Protein AF-0000000081272028 (afdb_homodimer)

Radius of gyration: 20.69 Å; Cα contacts (8 Å, |Δi|>4): 332; chains: 2; bounding box: 41×66×41 Å

Sequence (294 aa):
MTRTKAFVDDYLPALLGRAWHLVSTQFHAVVEQHGLSVLEWRVLSTLASNGPMSISVLAEKAVSKQPTVTRLLLRLEAQGHVERSTSRDDRRYTLVRVTRNGRRLVSGLIALAEEHERAILEPMSQQKIDTLKDILHELISRHAPQDMTRTKAFVDDYLPALLGRAWHLVSTQFHAVVEQHGLSVLEWRVLSTLASNGPMSISVLAEKAVSKQPTVTRLLLRLEAQGHVERSTSRDDRRYTLVRVTRNGRRLVSGLIALAEEHERAILEPMSQQKIDTLKDILHELISRHAPQD

Nearest PDB structures (foldseek):
  7kfq-assembly1_A  TM=9.779E-01  e=1.529E-15  Variovorax paradoxus
  7krh-assembly1_A-2  TM=9.773E-01  e=5.567E-15  Variovorax paradoxus
  7kua-assembly1_A-2  TM=8.521E-01  e=1.701E-09  Pseudomonas putida
  7el3-assembly1_B  TM=8.525E-01  e=9.234E-08  Acinetobacter baumannii
  4zzl-assembly1_B  TM=7.642E-01  e=8.607E-07  Pseudomonas aeruginosa

Secondary structure (DSSP, 8-state):
------HHHH-HHHHHHHHHHHHHHHHHHHHHHTT--HHHHHHHHHHHHH-SEEHHHHHHHTTS-HHHHHHHHHHHHHTTSEEEEE-SS-TT-EEEEE-HHHHHHHHHHHHHHHHHHHHHHTTS-HHHHHHHHHHHHHHHHHHS---/------HHHH-HHHHHHHHHHHHHHHHHHHHHHTT--HHHHHHHHHHHHH--EEHHHHHHHTTS-HHHHHHHHHHHHHTTSEEEEE-SS-TT-EEEEE-HHHHHHHHHHHHHHHHHHHHHHTTS-HHHHHHHHHHHHHHHHHHS---

Organism: Ralstonia solanacearum (NCBI:txid305)

Foldseek 3Di:
DPPPPDCLNVPVVNVVVVVCCVLCVVLQVVCVVLPDHLLLQQQLVCQLVPPKDFLVVSCVSSVHDSVVSVVVLVVCVVVVQKDWDQDPVHSPTIIMHGDPVNNVSCVVSVVVVVVSVCVVCVVDDPVVVVVVVVVVVVVCVVPPDDD/DPPPPDCLRVPVVNVVVVVCCVLCVVLQVVCVVLPDHLLLQQQLVCQLVPNKDFLVVSCVSSVHDSVVSVVVVVVCVVVVQKDWDQDPVHSPTIIMHGDPVNNVSCVVSVVVVVVSVCVVCVVDDPVVVVVVVVVVVVVCVVPPDDD

pLDDT: mean 91.53, std 12.13, range [29.28, 98.44]

InterPro domains:
  IPR000835 MarR-type HTH domain [PF01047] (36-92)
  IPR000835 MarR-type HTH domain [PR00598] (70-85)
  IPR000835 MarR-type HTH domain [PR00598] (89-105)
  IPR000835 MarR-type HTH domain [PR00598] (119-139)
  IPR000835 MarR-type HTH domain [PS50995] (9-141)
  IPR000835 MarR-type HTH domain [SM00347] (29-129)
  IPR023187 Transcriptional regulator MarR-type, conserved site [PS01117] (68-102)
  IPR036388 Winged helix-like DNA-binding domain superfamily [G3DSA:1.10.10.10] (1-144)
  IPR036390 Winged helix DNA-binding domain superfamily [SSF46785] (9-142)
  IPR039422 Transcription regulators MarR/SlyA-like [PTHR33164] (20-139)

Structure (mmCIF, N/CA/C/O backbone):
data_AF-0000000081272028-model_v1
#
loop_
_entity.id
_entity.type
_entity.pdbx_description
1 polymer 'MarR family transcriptional regulator'
#
loop_
_atom_site.group_PDB
_atom_site.id
_atom_site.type_symbol
_atom_site.label_atom_id
_atom_site.label_alt_id
_atom_site.label_comp_id
_atom_site.label_asym_id
_atom_site.label_entity_id
_atom_site.label_seq_id
_atom_site.pdbx_PDB_ins_code
_atom_site.Cartn_x
_atom_site.Cartn_y
_atom_site.Cartn_z
_atom_site.occupancy
_atom_site.B_iso_or_equiv
_atom_site.auth_seq_id
_atom_site.auth_comp_id
_atom_site.auth_asym_id
_atom_site.auth_atom_id
_atom_site.pdbx_PDB_model_num
ATOM 1 N N . MET A 1 1 ? 12.781 -28.594 7.25 1 29.28 1 MET A N 1
ATOM 2 C CA . MET A 1 1 ? 12.75 -28.297 5.82 1 29.28 1 MET A CA 1
ATOM 3 C C . MET A 1 1 ? 12.367 -26.844 5.566 1 29.28 1 MET A C 1
ATOM 5 O O . MET A 1 1 ? 11.258 -26.422 5.879 1 29.28 1 MET A O 1
ATOM 9 N N . THR A 1 2 ? 13.211 -25.828 5.734 1 38.47 2 THR A N 1
ATOM 10 C CA . THR A 1 2 ? 13.141 -24.375 5.727 1 38.47 2 THR A CA 1
ATOM 11 C C . THR A 1 2 ? 12.297 -23.875 4.551 1 38.47 2 THR A C 1
ATOM 13 O O . THR A 1 2 ? 12.641 -24.125 3.393 1 38.47 2 THR A O 1
ATOM 16 N N . ARG A 1 3 ? 11.039 -24.188 4.551 1 44.5 3 ARG A N 1
ATOM 17 C CA . ARG A 1 3 ? 10.109 -24.109 3.426 1 44.5 3 ARG A CA 1
ATOM 18 C C . ARG A 1 3 ? 10.391 -22.891 2.557 1 44.5 3 ARG A C 1
ATOM 20 O O . ARG A 1 3 ? 10.484 -21.781 3.061 1 44.5 3 ARG A O 1
ATOM 27 N N . THR A 1 4 ? 11.195 -23.047 1.452 1 54.22 4 THR A N 1
ATOM 28 C CA . THR A 1 4 ? 11.477 -22.047 0.423 1 54.22 4 THR A CA 1
ATOM 29 C C . THR A 1 4 ? 10.258 -21.156 0.181 1 54.22 4 THR A C 1
ATOM 31 O O . THR A 1 4 ? 9.156 -21.656 -0.067 1 54.22 4 THR A O 1
ATOM 34 N N . LYS A 1 5 ? 10.336 -20.047 0.783 1 66.44 5 LYS A N 1
ATOM 35 C CA . LYS A 1 5 ? 9.227 -19.109 0.636 1 66.44 5 LYS A CA 1
ATOM 36 C C . LYS A 1 5 ? 8.766 -19.016 -0.816 1 66.44 5 LYS A C 1
ATOM 38 O O . LYS A 1 5 ? 9.586 -18.984 -1.733 1 66.44 5 LYS A O 1
ATOM 43 N N . ALA A 1 6 ? 7.535 -19.344 -0.938 1 84.19 6 ALA A N 1
ATOM 44 C CA . ALA A 1 6 ? 6.988 -19.109 -2.27 1 84.19 6 ALA A CA 1
ATOM 45 C C . ALA A 1 6 ? 7.355 -17.703 -2.766 1 84.19 6 ALA A C 1
ATOM 47 O O . ALA A 1 6 ? 7.5 -16.781 -1.971 1 84.19 6 ALA A O 1
ATOM 48 N N . PHE A 1 7 ? 7.734 -17.594 -3.973 1 84.44 7 PHE A N 1
ATOM 49 C CA . PHE A 1 7 ? 8.219 -16.344 -4.523 1 84.44 7 PHE A CA 1
ATOM 50 C C . PHE A 1 7 ? 7.32 -15.18 -4.105 1 84.44 7 PHE A C 1
ATOM 52 O O . PHE A 1 7 ? 7.801 -14.172 -3.576 1 84.44 7 PHE A O 1
ATOM 59 N N . VAL A 1 8 ? 6.02 -15.422 -4.223 1 89.5 8 VAL A N 1
ATOM 60 C CA . VAL A 1 8 ? 5.078 -14.32 -4.027 1 89.5 8 VAL A CA 1
ATOM 61 C C . VAL A 1 8 ? 5.098 -13.875 -2.564 1 89.5 8 VAL A C 1
ATOM 63 O O . VAL A 1 8 ? 4.914 -12.695 -2.266 1 89.5 8 VAL A O 1
ATOM 66 N N . ASP A 1 9 ? 5.484 -14.781 -1.691 1 89.31 9 ASP A N 1
ATOM 67 C CA . ASP A 1 9 ? 5.496 -14.461 -0.267 1 89.31 9 ASP A CA 1
ATOM 68 C C . ASP A 1 9 ? 6.727 -13.633 0.099 1 89.31 9 ASP A C 1
ATOM 70 O O . ASP A 1 9 ? 6.781 -13.039 1.175 1 89.31 9 ASP A O 1
ATOM 74 N N . ASP A 1 10 ? 7.668 -13.688 -0.819 1 93.25 10 ASP A N 1
ATOM 75 C CA . ASP A 1 10 ? 8.898 -12.961 -0.541 1 93.25 10 ASP A CA 1
ATOM 76 C C . ASP A 1 10 ? 9.125 -11.844 -1.558 1 93.25 10 ASP A C 1
ATOM 78 O O . ASP A 1 10 ? 10.18 -11.211 -1.577 1 93.25 10 ASP A O 1
ATOM 82 N N . TYR A 1 11 ? 8.18 -11.641 -2.436 1 95.38 11 TYR A N 1
ATOM 83 C CA . TYR A 1 11 ? 8.18 -10.562 -3.414 1 95.38 11 TYR A CA 1
ATOM 84 C C . TYR A 1 11 ? 7.984 -9.211 -2.734 1 95.38 11 TYR A C 1
ATOM 86 O O . TYR A 1 11 ? 6.977 -8.992 -2.057 1 95.38 11 TYR A O 1
ATOM 94 N N . LEU A 1 12 ? 8.961 -8.281 -2.91 1 96.31 12 LEU A N 1
ATOM 95 C CA . LEU A 1 12 ? 9.016 -7.07 -2.102 1 96.31 12 LEU A CA 1
ATOM 96 C C . LEU A 1 12 ? 7.73 -6.262 -2.254 1 96.31 12 LEU A C 1
ATOM 98 O O . LEU A 1 12 ? 7.129 -5.852 -1.26 1 96.31 12 LEU A O 1
ATOM 102 N N . PRO A 1 13 ? 7.227 -6.059 -3.447 1 96.56 13 PRO A N 1
ATOM 103 C CA . PRO A 1 13 ? 5.977 -5.305 -3.566 1 96.56 13 PRO A CA 1
ATOM 104 C C . PRO A 1 13 ? 4.812 -5.977 -2.838 1 96.56 13 PRO A C 1
ATOM 106 O O . PRO A 1 13 ? 3.973 -5.289 -2.248 1 96.56 13 PRO A O 1
ATOM 109 N N . ALA A 1 14 ? 4.754 -7.285 -2.828 1 96.25 14 ALA A N 1
ATOM 110 C CA . ALA A 1 14 ? 3.723 -8.008 -2.088 1 96.25 14 ALA A CA 1
ATOM 111 C C . ALA A 1 14 ? 3.879 -7.797 -0.584 1 96.25 14 ALA A C 1
ATOM 113 O O . ALA A 1 14 ? 2.893 -7.578 0.124 1 96.25 14 ALA A O 1
ATOM 114 N N . LEU A 1 15 ? 5.102 -7.875 -0.091 1 96.94 15 LEU A N 1
ATOM 115 C CA . LEU A 1 15 ? 5.387 -7.672 1.325 1 96.94 15 LEU A CA 1
ATOM 116 C C . LEU A 1 15 ? 5.016 -6.258 1.758 1 96.94 15 LEU A C 1
ATOM 118 O O . LEU A 1 15 ? 4.387 -6.066 2.801 1 96.94 15 LEU A O 1
ATOM 122 N N . LEU A 1 16 ? 5.41 -5.285 0.926 1 97.44 16 LEU A N 1
ATOM 123 C CA . LEU A 1 16 ? 5.094 -3.893 1.216 1 97.44 16 LEU A CA 1
ATOM 124 C C . LEU A 1 16 ? 3.584 -3.674 1.248 1 97.44 16 LEU A C 1
ATOM 126 O O . LEU A 1 16 ? 3.064 -3.041 2.17 1 97.44 16 LEU A O 1
ATOM 130 N N . GLY A 1 17 ? 2.92 -4.188 0.261 1 96.44 17 GLY A N 1
ATOM 131 C CA . GLY A 1 17 ? 1.474 -4.043 0.19 1 96.44 17 GLY A CA 1
ATOM 132 C C . GLY A 1 17 ? 0.754 -4.656 1.378 1 96.44 17 GLY A C 1
ATOM 133 O O . GLY A 1 17 ? -0.153 -4.043 1.943 1 96.44 17 GLY A O 1
ATOM 134 N N . ARG A 1 18 ? 1.108 -5.84 1.726 1 95.81 18 ARG A N 1
ATOM 135 C CA . ARG A 1 18 ? 0.485 -6.535 2.848 1 95.81 18 ARG A CA 1
ATOM 136 C C . ARG A 1 18 ? 0.759 -5.812 4.16 1 95.81 18 ARG A C 1
ATOM 138 O O . ARG A 1 18 ? -0.151 -5.613 4.969 1 95.81 18 ARG A O 1
ATOM 145 N N . ALA A 1 19 ? 2.023 -5.422 4.379 1 96.81 19 ALA A N 1
ATOM 146 C CA . ALA A 1 19 ? 2.373 -4.695 5.594 1 96.81 19 ALA A CA 1
ATOM 147 C C . ALA A 1 19 ? 1.586 -3.393 5.703 1 96.81 19 ALA A C 1
ATOM 149 O O . ALA A 1 19 ? 1.025 -3.084 6.758 1 96.81 19 ALA A O 1
ATOM 150 N N . TRP A 1 20 ? 1.578 -2.689 4.621 1 96.81 20 TRP A N 1
ATOM 151 C CA . TRP A 1 20 ? 0.849 -1.427 4.59 1 96.81 20 TRP A CA 1
ATOM 152 C C . TRP A 1 20 ? -0.624 -1.639 4.922 1 96.81 20 TRP A C 1
ATOM 154 O O . TRP A 1 20 ? -1.181 -0.94 5.773 1 96.81 20 TRP A O 1
ATOM 164 N N . HIS A 1 21 ? -1.216 -2.611 4.27 1 95.25 21 HIS A N 1
ATOM 165 C CA . HIS A 1 21 ? -2.633 -2.887 4.477 1 95.25 21 HIS A CA 1
ATOM 166 C C . HIS A 1 21 ? -2.922 -3.232 5.934 1 95.25 21 HIS A C 1
ATOM 168 O O . HIS A 1 21 ? -3.834 -2.666 6.539 1 95.25 21 HIS A O 1
ATOM 174 N N . LEU A 1 22 ? -2.168 -4.07 6.512 1 94.5 22 LEU A N 1
ATOM 175 C CA . LEU A 1 22 ? -2.398 -4.57 7.863 1 94.5 22 LEU A CA 1
ATOM 176 C C . LEU A 1 22 ? -2.232 -3.455 8.891 1 94.5 22 LEU A C 1
ATOM 178 O O . LEU A 1 22 ? -3.021 -3.352 9.836 1 94.5 22 LEU A O 1
ATOM 182 N N . VAL A 1 23 ? -1.292 -2.553 8.648 1 94.56 23 VAL A N 1
ATOM 183 C CA . VAL A 1 23 ? -1.032 -1.557 9.68 1 94.56 23 VAL A CA 1
ATOM 184 C C . VAL A 1 23 ? -1.905 -0.326 9.445 1 94.56 23 VAL A C 1
ATOM 186 O O . VAL A 1 23 ? -2.117 0.476 10.359 1 94.56 23 VAL A O 1
ATOM 189 N N . SER A 1 24 ? -2.404 -0.117 8.234 1 95.31 24 SER A N 1
ATOM 190 C CA . SER A 1 24 ? -3.105 1.12 7.906 1 95.31 24 SER A CA 1
ATOM 191 C C . SER A 1 24 ? -4.613 0.962 8.07 1 95.31 24 SER A C 1
ATOM 193 O O . SER A 1 24 ? -5.32 1.937 8.336 1 95.31 24 SER A O 1
ATOM 195 N N . THR A 1 25 ? -5.16 -0.227 7.914 1 91 25 THR A N 1
ATOM 196 C CA . THR A 1 25 ? -6.594 -0.472 7.836 1 91 25 THR A CA 1
ATOM 197 C C . THR A 1 25 ? -7.293 -0.005 9.109 1 91 25 THR A C 1
ATOM 199 O O . THR A 1 25 ? -8.328 0.656 9.047 1 91 25 THR A O 1
ATOM 202 N N . GLN A 1 26 ? -6.711 -0.358 10.242 1 85.44 26 GLN A N 1
ATOM 203 C CA . GLN A 1 26 ? -7.344 0.045 11.5 1 85.44 26 GLN A CA 1
ATOM 204 C C . GLN A 1 26 ? -7.41 1.565 11.617 1 85.44 26 GLN A C 1
ATOM 206 O O . GLN A 1 26 ? -8.414 2.115 12.078 1 85.44 26 GLN A O 1
ATOM 211 N N . PHE A 1 27 ? -6.336 2.193 11.203 1 95.62 27 PHE A N 1
ATOM 212 C CA . PHE A 1 27 ? -6.34 3.646 11.328 1 95.62 27 PHE A CA 1
ATOM 213 C C . PHE A 1 27 ? -7.297 4.273 10.32 1 95.62 27 PHE A C 1
ATOM 215 O O . PHE A 1 27 ? -7.914 5.305 10.602 1 95.62 27 PHE A O 1
ATOM 222 N N . HIS A 1 28 ? -7.426 3.686 9.164 1 96.5 28 HIS A N 1
ATOM 223 C CA . HIS A 1 28 ? -8.383 4.172 8.172 1 96.5 28 HIS A CA 1
ATOM 224 C C . HIS A 1 28 ? -9.797 4.172 8.727 1 96.5 28 HIS A C 1
ATOM 226 O O . HIS A 1 28 ? -10.578 5.09 8.461 1 96.5 28 HIS A O 1
ATOM 232 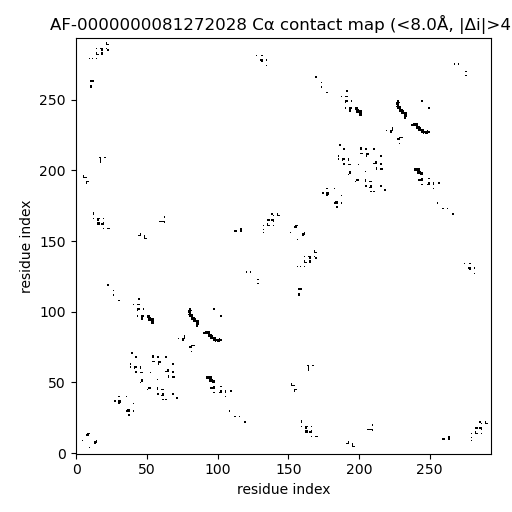N N . ALA A 1 29 ? -10.078 3.184 9.523 1 94.81 29 ALA A N 1
ATOM 233 C CA . ALA A 1 29 ? -11.383 3.139 10.172 1 94.81 29 ALA A CA 1
ATOM 234 C C . ALA A 1 29 ? -11.57 4.316 11.125 1 94.81 29 ALA A C 1
ATOM 236 O O . ALA A 1 29 ? -12.656 4.895 11.203 1 94.81 29 ALA A O 1
ATOM 237 N N . VAL A 1 30 ? -10.555 4.707 11.82 1 96.38 30 VAL A N 1
ATOM 238 C CA . VAL A 1 30 ? -10.57 5.852 12.727 1 96.38 30 VAL A CA 1
ATOM 239 C C . VAL A 1 30 ? -10.797 7.137 11.93 1 96.38 30 VAL A C 1
ATOM 241 O O . VAL A 1 30 ? -11.602 7.984 12.328 1 96.38 30 VAL A O 1
ATOM 244 N N . VAL A 1 31 ? -10.164 7.273 10.789 1 97.62 31 VAL A N 1
ATOM 245 C CA . VAL A 1 31 ? -10.289 8.43 9.914 1 97.62 31 VAL A CA 1
ATOM 246 C C . VAL A 1 31 ? -11.734 8.586 9.453 1 97.62 31 VAL A C 1
ATOM 248 O O . VAL A 1 31 ? -12.312 9.664 9.562 1 97.62 31 VAL A O 1
ATOM 251 N N . GLU A 1 32 ? -12.289 7.465 9.07 1 97.12 32 GLU A N 1
ATOM 252 C CA . GLU A 1 32 ? -13.656 7.469 8.57 1 97.12 32 GLU A CA 1
ATOM 253 C C . GLU A 1 32 ? -14.648 7.785 9.688 1 97.12 32 GLU A C 1
ATOM 255 O O . GLU A 1 32 ? -15.648 8.477 9.461 1 97.12 32 GLU A O 1
ATOM 260 N N . GLN A 1 33 ? -14.359 7.359 10.844 1 96.06 33 GLN A N 1
ATOM 261 C CA . GLN A 1 33 ? -15.203 7.645 12 1 96.06 33 GLN A CA 1
ATOM 262 C C . GLN A 1 33 ? -15.172 9.133 12.352 1 96.06 33 GLN A C 1
ATOM 264 O O . GLN A 1 33 ? -16.109 9.641 12.969 1 96.06 33 GLN A O 1
ATOM 269 N N . HIS A 1 34 ? -14.148 9.797 11.898 1 95.5 34 HIS A N 1
ATOM 270 C CA . HIS A 1 34 ? -14.016 11.227 12.172 1 95.5 34 HIS A CA 1
ATOM 271 C C . HIS A 1 34 ? -14.531 12.055 11 1 95.5 34 HIS A C 1
ATOM 273 O O . HIS A 1 34 ? -14.289 13.266 10.945 1 95.5 34 HIS A O 1
ATOM 279 N N . GLY A 1 35 ? -15.125 11.391 10.031 1 95.12 35 GLY A N 1
ATOM 280 C CA . GLY A 1 35 ? -15.875 12.086 8.992 1 95.12 35 GLY A CA 1
ATOM 281 C C . GLY A 1 35 ? -15.031 12.43 7.777 1 95.12 35 GLY A C 1
ATOM 282 O O . GLY A 1 35 ? -15.445 13.219 6.934 1 95.12 35 GLY A O 1
ATOM 283 N N . LEU A 1 36 ? -13.836 11.883 7.641 1 97.5 36 LEU A N 1
ATOM 284 C CA . LEU A 1 36 ? -12.969 12.117 6.488 1 97.5 36 LEU A CA 1
ATOM 285 C C . LEU A 1 36 ? -12.781 10.836 5.684 1 97.5 36 LEU A C 1
ATOM 287 O O . LEU A 1 36 ? -12.711 9.742 6.254 1 97.5 36 LEU A O 1
ATOM 291 N N . SER A 1 37 ? -12.68 11.008 4.422 1 97.5 37 SER A N 1
ATOM 292 C CA . SER A 1 37 ? -12.172 9.898 3.621 1 97.5 37 SER A CA 1
ATOM 293 C C . SER A 1 37 ? -10.664 9.727 3.795 1 97.5 37 SER A C 1
ATOM 295 O O . SER A 1 37 ? -9.977 10.656 4.215 1 97.5 37 SER A O 1
ATOM 297 N N . VAL A 1 38 ? -10.195 8.602 3.439 1 97.12 38 VAL A N 1
ATOM 298 C CA . VAL A 1 38 ? -8.773 8.305 3.553 1 97.12 38 VAL A CA 1
ATOM 299 C C . VAL A 1 38 ? -7.969 9.297 2.707 1 97.12 38 VAL A C 1
ATOM 301 O O . VAL A 1 38 ? -6.922 9.789 3.139 1 97.12 38 VAL A O 1
ATOM 304 N N . LEU A 1 39 ? -8.477 9.617 1.52 1 97.88 39 LEU A N 1
ATOM 305 C CA . LEU A 1 39 ? -7.754 10.555 0.667 1 97.88 39 LEU A CA 1
ATOM 306 C C . LEU A 1 39 ? -7.785 11.961 1.251 1 97.88 39 LEU A C 1
ATOM 308 O O . LEU A 1 39 ? -6.793 12.688 1.188 1 97.88 39 LEU A O 1
ATOM 312 N N . GLU A 1 40 ? -8.914 12.375 1.754 1 98.06 40 GLU A N 1
ATOM 313 C CA . GLU A 1 40 ? -8.984 13.664 2.432 1 98.06 40 GLU A CA 1
ATOM 314 C C . GLU A 1 40 ? -7.961 13.75 3.564 1 98.06 40 GLU A C 1
ATOM 316 O O . GLU A 1 40 ? -7.277 14.766 3.713 1 98.06 40 GLU A O 1
ATOM 321 N N . TRP A 1 41 ? -7.863 12.688 4.285 1 97.69 41 TRP A N 1
ATOM 322 C CA . TRP A 1 41 ? -6.891 12.609 5.367 1 97.69 41 TRP A CA 1
ATOM 323 C C . TRP A 1 41 ? -5.469 12.75 4.836 1 97.69 41 TRP A C 1
ATOM 325 O O . TRP A 1 41 ? -4.684 13.555 5.336 1 97.69 41 TRP A O 1
ATOM 335 N N . ARG A 1 42 ? -5.152 11.984 3.867 1 97.75 42 ARG A N 1
ATOM 336 C CA . ARG A 1 42 ? -3.801 12.008 3.318 1 97.75 42 ARG A CA 1
ATOM 337 C C . ARG A 1 42 ? -3.445 13.391 2.793 1 97.75 42 ARG A C 1
ATOM 339 O O . ARG A 1 42 ? -2.352 13.898 3.051 1 97.75 42 ARG A O 1
ATOM 346 N N . VAL A 1 43 ? -4.352 14.031 2.145 1 98 43 VAL A N 1
ATOM 347 C CA . VAL A 1 43 ? -4.133 15.344 1.539 1 98 43 VAL A CA 1
ATOM 348 C C . VAL A 1 43 ? -3.979 16.391 2.633 1 98 43 VAL A C 1
ATOM 350 O O . VAL A 1 43 ? -2.979 17.125 2.668 1 98 43 VAL A O 1
ATOM 353 N N . LEU A 1 44 ? -4.891 16.438 3.533 1 98.12 44 LEU A N 1
ATOM 354 C CA . LEU A 1 44 ? -4.906 17.484 4.547 1 98.12 44 LEU A CA 1
ATOM 355 C C . LEU A 1 44 ? -3.756 17.312 5.535 1 98.12 44 LEU A C 1
ATOM 357 O O . LEU A 1 44 ? -3.137 18.281 5.957 1 98.12 44 LEU A O 1
ATOM 361 N N . SER A 1 45 ? -3.482 16.094 5.906 1 97.44 45 SER A N 1
ATOM 362 C CA . SER A 1 45 ? -2.383 15.852 6.836 1 97.44 45 SER A CA 1
ATOM 363 C C . SER A 1 45 ? -1.039 16.188 6.203 1 97.44 45 SER A C 1
ATOM 365 O O . SER A 1 45 ? -0.145 16.719 6.875 1 97.44 45 SER A O 1
ATOM 367 N N . THR A 1 46 ? -0.893 15.883 4.938 1 97 46 THR A N 1
ATOM 368 C CA . THR A 1 46 ? 0.327 16.219 4.211 1 97 46 THR A CA 1
ATOM 369 C C . THR A 1 46 ? 0.531 17.719 4.16 1 97 46 THR A C 1
ATOM 371 O O . THR A 1 46 ? 1.613 18.219 4.48 1 97 46 THR A O 1
ATOM 374 N N . LEU A 1 47 ? -0.466 18.438 3.85 1 97.38 47 LEU A N 1
ATOM 375 C CA . LEU A 1 47 ? -0.392 19.891 3.77 1 97.38 47 LEU A CA 1
ATOM 376 C C . LEU A 1 47 ? -0.125 20.5 5.141 1 97.38 47 LEU A C 1
ATOM 378 O O . LEU A 1 47 ? 0.682 21.422 5.27 1 97.38 47 LEU A O 1
ATOM 382 N N . ALA A 1 48 ? -0.835 19.984 6.105 1 96.25 48 ALA A N 1
ATOM 383 C CA . ALA A 1 48 ? -0.702 20.5 7.465 1 96.25 48 ALA A CA 1
ATOM 384 C C . ALA A 1 48 ? 0.713 20.281 7.992 1 96.25 48 ALA A C 1
ATOM 386 O O . ALA A 1 48 ? 1.232 21.125 8.742 1 96.25 48 ALA A O 1
ATOM 387 N N . SER A 1 49 ? 1.322 19.266 7.551 1 94.38 49 SER A N 1
ATOM 388 C CA . SER A 1 49 ? 2.625 18.891 8.094 1 94.38 49 SER A CA 1
ATOM 389 C C . SER A 1 49 ? 3.758 19.5 7.277 1 94.38 49 SER A C 1
ATOM 391 O O . SER A 1 49 ? 4.844 19.75 7.801 1 94.38 49 SER A O 1
ATOM 393 N N . ASN A 1 50 ? 3.572 19.766 5.961 1 93.94 50 ASN A N 1
ATOM 394 C CA . ASN A 1 50 ? 4.672 20.125 5.074 1 93.94 50 ASN A CA 1
ATOM 395 C C . ASN A 1 50 ? 4.539 21.562 4.562 1 93.94 50 ASN A C 1
ATOM 397 O O . ASN A 1 50 ? 5.5 22.141 4.043 1 93.94 50 ASN A O 1
ATOM 401 N N . GLY A 1 51 ? 3.4 22.125 4.711 1 93.88 51 GLY A N 1
ATOM 402 C CA . GLY A 1 51 ? 3.156 23.438 4.129 1 93.88 51 GLY A CA 1
ATOM 403 C C . GLY A 1 51 ? 2.717 23.375 2.68 1 93.88 51 GLY A C 1
ATOM 404 O O . GLY A 1 51 ? 2.367 22.312 2.178 1 93.88 51 GLY A O 1
ATOM 405 N N . PRO A 1 52 ? 2.676 24.562 2.029 1 95.19 52 PRO A N 1
ATOM 406 C CA . PRO A 1 52 ? 2.154 24.641 0.663 1 95.19 52 PRO A CA 1
ATOM 407 C C . PRO A 1 52 ? 2.975 23.812 -0.327 1 95.19 52 PRO A C 1
ATOM 409 O O . PRO A 1 52 ? 4.199 23.734 -0.207 1 95.19 52 PRO A O 1
ATOM 412 N N . MET A 1 53 ? 2.266 23.266 -1.302 1 94.69 53 MET A N 1
ATOM 413 C CA . MET A 1 53 ? 2.943 22.484 -2.332 1 94.69 53 MET A CA 1
ATOM 414 C C . MET A 1 53 ? 2.094 22.406 -3.596 1 94.69 53 MET A C 1
ATOM 416 O O . MET A 1 53 ? 0.924 22.781 -3.592 1 94.69 53 MET A O 1
ATOM 420 N N . SER A 1 54 ? 2.719 21.953 -4.68 1 94.62 54 SER A N 1
ATOM 421 C CA . SER A 1 54 ? 2.012 21.797 -5.949 1 94.62 54 SER A CA 1
ATOM 422 C C . SER A 1 54 ? 1.084 20.594 -5.922 1 94.62 54 SER A C 1
ATOM 424 O O . SER A 1 54 ? 1.273 19.672 -5.125 1 94.62 54 SER A O 1
ATOM 426 N N . ILE A 1 55 ? 0.124 20.625 -6.789 1 95.25 55 ILE A N 1
ATOM 427 C CA . ILE A 1 55 ? -0.827 19.516 -6.883 1 95.25 55 ILE A CA 1
ATOM 428 C C . ILE A 1 55 ? -0.091 18.234 -7.25 1 95.25 55 ILE A C 1
ATOM 430 O O . ILE A 1 55 ? -0.423 17.156 -6.754 1 95.25 55 ILE A O 1
ATOM 434 N N . SER A 1 56 ? 0.928 18.312 -8.016 1 93.44 56 SER A N 1
ATOM 435 C CA . SER A 1 56 ? 1.687 17.156 -8.445 1 93.44 56 SER A CA 1
ATOM 436 C C . SER A 1 56 ? 2.414 16.5 -7.27 1 93.44 56 SER A C 1
ATOM 438 O O . SER A 1 56 ? 2.348 15.289 -7.086 1 93.44 56 SER A O 1
ATOM 440 N N . VAL A 1 57 ? 3.051 17.297 -6.508 1 92.62 57 VAL A N 1
ATOM 441 C CA . VAL A 1 57 ? 3.773 16.797 -5.34 1 92.62 57 VAL A CA 1
ATOM 442 C C . VAL A 1 57 ? 2.785 16.25 -4.316 1 92.62 57 VAL A C 1
ATOM 444 O O . VAL A 1 57 ? 3.021 15.195 -3.725 1 92.62 57 VAL A O 1
ATOM 447 N N . LEU A 1 58 ? 1.684 16.938 -4.176 1 95.75 58 LEU A N 1
ATOM 448 C CA . LEU A 1 58 ? 0.649 16.516 -3.234 1 95.75 58 LEU A CA 1
ATOM 449 C C . LEU A 1 58 ? 0.053 15.18 -3.639 1 95.75 58 LEU A C 1
ATOM 451 O O . LEU A 1 58 ? -0.161 14.305 -2.791 1 95.75 58 LEU A O 1
ATOM 455 N N . ALA A 1 59 ? -0.22 15.008 -4.906 1 96.25 59 ALA A N 1
ATOM 456 C CA . ALA A 1 59 ? -0.771 13.758 -5.422 1 96.25 59 ALA A CA 1
ATOM 457 C C . ALA A 1 59 ? 0.191 12.602 -5.184 1 96.25 59 ALA A C 1
ATOM 459 O O . ALA A 1 59 ? -0.224 11.516 -4.758 1 96.25 59 ALA A O 1
ATOM 460 N N . GLU A 1 60 ? 1.443 12.852 -5.383 1 92.94 60 GLU A N 1
ATOM 461 C CA . GLU A 1 60 ? 2.469 11.836 -5.164 1 92.94 60 GLU A CA 1
ATOM 462 C C . GLU A 1 60 ? 2.539 11.438 -3.693 1 92.94 60 GLU A C 1
ATOM 464 O O . GLU A 1 60 ? 2.533 10.25 -3.367 1 92.94 60 GLU A O 1
ATOM 469 N N . LYS A 1 61 ? 2.549 12.375 -2.811 1 93.94 61 LYS A N 1
ATOM 470 C CA . LYS A 1 61 ? 2.648 12.102 -1.379 1 93.94 61 LYS A CA 1
ATOM 471 C C . LYS A 1 61 ? 1.38 11.438 -0.855 1 93.94 61 LYS A C 1
ATOM 473 O O . LYS A 1 61 ? 1.438 10.617 0.063 1 93.94 61 LYS A O 1
ATOM 478 N N . ALA A 1 62 ? 0.257 11.773 -1.439 1 95.94 62 ALA A N 1
ATOM 479 C CA . ALA A 1 62 ? -1.027 11.219 -1.015 1 95.94 62 ALA A CA 1
ATOM 480 C C . ALA A 1 62 ? -1.298 9.875 -1.684 1 95.94 62 ALA A C 1
ATOM 482 O O . ALA A 1 62 ? -2.35 9.273 -1.47 1 95.94 62 ALA A O 1
ATOM 483 N N . VAL A 1 63 ? -0.405 9.398 -2.51 1 94.25 63 VAL A N 1
ATOM 484 C CA . VAL A 1 63 ? -0.507 8.117 -3.191 1 94.25 63 VAL A CA 1
ATOM 485 C C . VAL A 1 63 ? -1.794 8.062 -4.012 1 94.25 63 VAL A C 1
ATOM 487 O O . VAL A 1 63 ? -2.598 7.141 -3.865 1 94.25 63 VAL A O 1
ATOM 490 N N . SER A 1 64 ? -1.964 9.039 -4.84 1 95.88 64 SER A N 1
ATOM 491 C CA . SER A 1 64 ? -3.152 9.164 -5.676 1 95.88 64 SER A CA 1
ATOM 492 C C . SER A 1 64 ? -2.824 9.828 -7.008 1 95.88 64 SER A C 1
ATOM 494 O O . SER A 1 64 ? -1.723 10.352 -7.191 1 95.88 64 SER A O 1
ATOM 496 N N . LYS A 1 65 ? -3.74 9.75 -7.969 1 94.31 65 LYS A N 1
ATOM 497 C CA . LYS A 1 65 ? -3.576 10.406 -9.266 1 94.31 65 LYS A CA 1
ATOM 498 C C . LYS A 1 65 ? -3.928 11.883 -9.18 1 94.31 65 LYS A C 1
ATOM 500 O O . LYS A 1 65 ? -4.844 12.273 -8.453 1 94.31 65 LYS A O 1
ATOM 505 N N . GLN A 1 66 ? -3.295 12.664 -9.992 1 95.25 66 GLN A N 1
ATOM 506 C CA . GLN A 1 66 ? -3.471 14.109 -9.977 1 95.25 66 GLN A CA 1
ATOM 507 C C . GLN A 1 66 ? -4.922 14.492 -10.258 1 95.25 66 GLN A C 1
ATOM 509 O O . GLN A 1 66 ? -5.488 15.344 -9.57 1 95.25 66 GLN A O 1
ATOM 514 N N . PRO A 1 67 ? -5.574 13.891 -11.234 1 97.25 67 PRO A N 1
ATOM 515 C CA . PRO A 1 67 ? -6.965 14.289 -11.477 1 97.25 67 PRO A CA 1
ATOM 516 C C . PRO A 1 67 ? -7.867 14.031 -10.273 1 97.25 67 PRO A C 1
ATOM 518 O O . PRO A 1 67 ? -8.781 14.82 -10 1 97.25 67 PRO A O 1
ATOM 521 N N . THR A 1 68 ? -7.566 12.961 -9.562 1 97.5 68 THR A N 1
ATOM 522 C CA . THR A 1 68 ? -8.344 12.617 -8.375 1 97.5 68 THR A CA 1
ATOM 523 C C . THR A 1 68 ? -8.125 13.641 -7.27 1 97.5 68 THR A C 1
ATOM 525 O O . THR A 1 68 ? -9.078 14.102 -6.645 1 97.5 68 THR A O 1
ATOM 528 N N . VAL A 1 69 ? -6.918 14.031 -7.094 1 97.94 69 VAL A N 1
ATOM 529 C CA . VAL A 1 69 ? -6.57 15.008 -6.062 1 97.94 69 VAL A CA 1
ATOM 530 C C . VAL A 1 69 ? -7.137 16.375 -6.438 1 97.94 69 VAL A C 1
ATOM 532 O O . VAL A 1 69 ? -7.648 17.094 -5.578 1 97.94 69 VAL A O 1
ATOM 535 N N . THR A 1 70 ? -7.062 16.672 -7.695 1 97.25 70 THR A N 1
ATOM 536 C CA . THR A 1 70 ? -7.594 17.953 -8.164 1 97.25 70 THR A CA 1
ATOM 537 C C . THR A 1 70 ? -9.086 18.062 -7.852 1 97.25 70 THR A C 1
ATOM 539 O O . THR A 1 70 ? -9.539 19.094 -7.332 1 97.25 70 THR A O 1
ATOM 542 N N . ARG A 1 71 ? -9.742 17.047 -8.164 1 98.06 71 ARG A N 1
ATOM 543 C CA . ARG A 1 71 ? -11.18 17.031 -7.891 1 98.06 71 ARG A CA 1
ATOM 544 C C . ARG A 1 71 ? -11.453 17.172 -6.398 1 98.06 71 ARG A C 1
ATOM 546 O O . ARG A 1 71 ? -12.359 17.891 -5.988 1 98.06 71 ARG A O 1
ATOM 553 N N . LEU A 1 72 ? -10.75 16.5 -5.637 1 98.31 72 LEU A N 1
ATOM 554 C CA . LEU A 1 72 ? -10.898 16.578 -4.188 1 98.31 72 LEU A CA 1
ATOM 555 C C . LEU A 1 72 ? -10.609 17.984 -3.68 1 98.31 72 LEU A C 1
ATOM 557 O O . LEU A 1 72 ? -11.312 18.484 -2.799 1 98.31 72 LEU A O 1
ATOM 561 N N . LEU A 1 73 ? -9.617 18.578 -4.246 1 98.12 73 LEU A N 1
ATOM 562 C CA . LEU A 1 73 ? -9.211 19.922 -3.814 1 98.12 73 LEU A CA 1
ATOM 563 C C . LEU A 1 73 ? -10.297 20.938 -4.125 1 98.12 73 LEU A C 1
ATOM 565 O O . LEU A 1 73 ? -10.508 21.891 -3.363 1 98.12 73 LEU A O 1
ATOM 569 N N . LEU A 1 74 ? -10.945 20.75 -5.25 1 97.81 74 LEU A N 1
ATOM 570 C CA . LEU A 1 74 ? -12.062 21.625 -5.578 1 97.81 74 LEU A CA 1
ATOM 571 C C . LEU A 1 74 ? -13.141 21.562 -4.5 1 97.81 74 LEU A C 1
ATOM 573 O O . LEU A 1 74 ? -13.63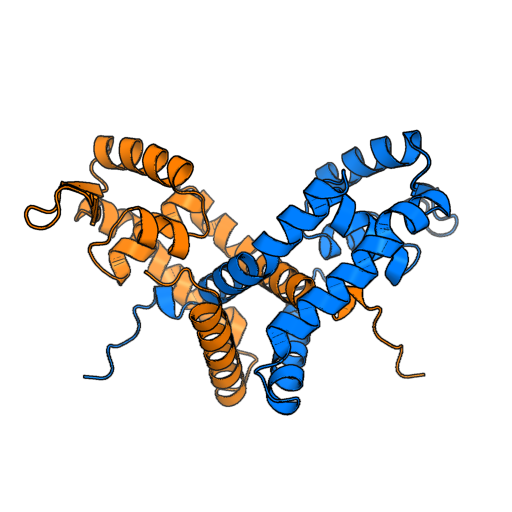3 22.594 -4.047 1 97.81 74 LEU A O 1
ATOM 577 N N . ARG A 1 75 ? -13.422 20.469 -4.066 1 98.12 75 ARG A N 1
ATOM 578 C CA . ARG A 1 75 ? -14.43 20.266 -3.029 1 98.12 75 ARG A CA 1
ATOM 579 C C . ARG A 1 75 ? -13.961 20.828 -1.693 1 98.12 75 ARG A C 1
ATOM 581 O O . ARG A 1 75 ? -14.719 21.516 -1.006 1 98.12 75 ARG A O 1
ATOM 588 N N . LEU A 1 76 ? -12.734 20.578 -1.35 1 98.25 76 LEU A N 1
ATOM 589 C CA . LEU A 1 76 ? -12.18 21.031 -0.082 1 98.25 76 LEU A CA 1
ATOM 590 C C . LEU A 1 76 ? -12.086 22.562 -0.047 1 98.25 76 LEU A C 1
ATOM 592 O O . LEU A 1 76 ? -12.242 23.172 1.012 1 98.25 76 LEU A O 1
ATOM 596 N N . GLU A 1 77 ? -11.758 23.094 -1.168 1 98.12 77 GLU A N 1
ATOM 597 C CA . GLU A 1 77 ? -11.695 24.547 -1.254 1 98.12 77 GLU A CA 1
ATOM 598 C C . GLU A 1 77 ? -13.07 25.172 -1.062 1 98.12 77 GLU A C 1
ATOM 600 O O . GLU A 1 77 ? -13.211 26.172 -0.346 1 98.12 77 GLU A O 1
ATOM 605 N N . ALA A 1 78 ? -14.047 24.594 -1.693 1 98.12 78 ALA A N 1
ATOM 606 C CA . ALA A 1 78 ? -15.422 25.047 -1.54 1 98.12 78 ALA A CA 1
ATOM 607 C C . ALA A 1 78 ? -15.867 24.984 -0.082 1 98.12 78 ALA A C 1
ATOM 609 O O . ALA A 1 78 ? -16.656 25.812 0.377 1 98.12 78 ALA A O 1
ATOM 610 N N . GLN A 1 79 ? -15.289 24.062 0.695 1 97.56 79 GLN A N 1
ATOM 611 C CA . GLN A 1 79 ? -15.633 23.859 2.098 1 97.56 79 GLN A CA 1
ATOM 612 C C . GLN A 1 79 ? -14.773 24.734 3.008 1 97.56 79 GLN A C 1
ATOM 614 O O . GLN A 1 79 ? -14.953 24.734 4.227 1 97.56 79 GLN A O 1
ATOM 619 N N . GLY A 1 80 ? -13.789 25.391 2.371 1 97.81 80 GLY A N 1
ATOM 620 C CA . GLY A 1 80 ? -12.953 26.297 3.123 1 97.81 80 GLY A CA 1
ATOM 621 C C . GLY A 1 80 ? -11.805 25.609 3.834 1 97.81 80 GLY A C 1
ATOM 622 O O . GLY A 1 80 ? -11.258 26.141 4.805 1 97.81 80 GLY A O 1
ATOM 623 N N . HIS A 1 81 ? -11.414 24.391 3.398 1 98.19 81 HIS A N 1
ATOM 624 C CA . HIS A 1 81 ? -10.391 23.609 4.09 1 98.19 81 HIS A CA 1
ATOM 625 C C . HIS A 1 81 ? -9.023 23.797 3.441 1 98.19 81 HIS A C 1
ATOM 627 O O . HIS A 1 81 ? -7.992 23.531 4.062 1 98.19 81 HIS A O 1
ATOM 633 N N . VAL A 1 82 ? -9.023 24.219 2.184 1 98.44 82 VAL A N 1
ATOM 634 C CA . VAL A 1 82 ? -7.781 24.5 1.477 1 98.44 82 VAL A CA 1
ATOM 635 C C . VAL A 1 82 ? -7.953 25.75 0.611 1 98.44 82 VAL A C 1
ATOM 637 O O . VAL A 1 82 ? -9.07 26.219 0.406 1 98.44 82 VAL A O 1
ATOM 640 N N . GLU A 1 83 ? -6.785 26.266 0.206 1 97.62 83 GLU A N 1
ATOM 641 C CA . GLU A 1 83 ? -6.715 27.359 -0.75 1 97.62 83 GLU A CA 1
ATOM 642 C C . GLU A 1 83 ? -5.727 27.062 -1.873 1 97.62 83 GLU A C 1
ATOM 644 O O . GLU A 1 83 ? -4.672 26.469 -1.635 1 97.62 83 GLU A O 1
ATOM 649 N N . ARG A 1 84 ? -6.148 27.359 -3.072 1 94.94 84 ARG A N 1
ATOM 650 C CA . ARG A 1 84 ? -5.285 27.203 -4.234 1 94.94 84 ARG A CA 1
ATOM 651 C C . ARG A 1 84 ? -4.855 28.547 -4.801 1 94.94 84 ARG A C 1
ATOM 653 O O . ARG A 1 84 ? -5.648 29.484 -4.836 1 94.94 84 ARG A O 1
ATOM 660 N N . SER A 1 85 ? -3.582 28.609 -5.055 1 90.19 85 SER A N 1
ATOM 661 C CA . SER A 1 85 ? -3.074 29.844 -5.645 1 90.19 85 SER A CA 1
ATOM 662 C C . SER A 1 85 ? -2.086 29.547 -6.77 1 90.19 85 SER A C 1
ATOM 664 O O . SER A 1 85 ? -1.388 28.531 -6.742 1 90.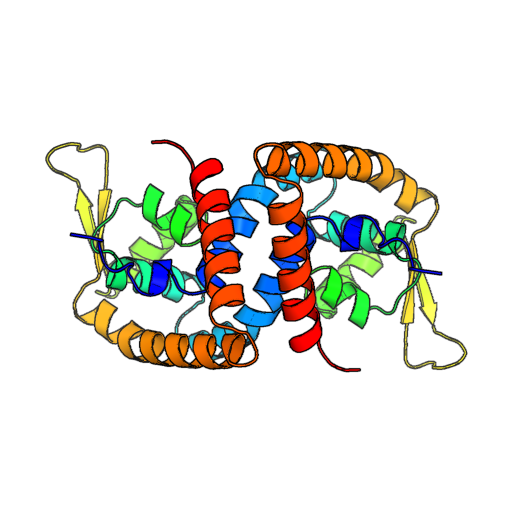19 85 SER A O 1
ATOM 666 N N . THR A 1 86 ? -2.256 30.297 -7.918 1 81.06 86 THR A N 1
ATOM 667 C CA . THR A 1 86 ? -1.298 30.156 -9.008 1 81.06 86 THR A CA 1
ATOM 668 C C . THR A 1 86 ? 0 30.891 -8.688 1 81.06 86 THR A C 1
ATOM 670 O O . THR A 1 86 ? -0.025 31.984 -8.133 1 81.06 86 THR A O 1
ATOM 673 N N . SER A 1 87 ? 1.101 30.062 -8.664 1 66.88 87 SER A N 1
ATOM 674 C CA . SER A 1 87 ? 2.396 30.672 -8.359 1 66.88 87 SER A CA 1
ATOM 675 C C . SER A 1 87 ? 2.713 31.812 -9.312 1 66.88 87 SER A C 1
ATOM 677 O O . SER A 1 87 ? 2.453 31.719 -10.508 1 66.88 87 SER A O 1
ATOM 679 N N . ARG A 1 88 ? 3.004 32.969 -8.75 1 61.94 88 ARG A N 1
ATOM 680 C CA . ARG A 1 88 ? 3.381 34.125 -9.531 1 61.94 88 ARG A CA 1
ATOM 681 C C . ARG A 1 88 ? 4.613 33.844 -10.383 1 61.94 88 ARG A C 1
ATOM 683 O O . ARG A 1 88 ? 4.75 34.406 -11.484 1 61.94 88 ARG A O 1
ATOM 690 N N . ASP A 1 89 ? 5.477 33.125 -9.836 1 61.12 89 ASP A N 1
ATOM 691 C CA . ASP A 1 89 ? 6.773 32.906 -10.469 1 61.12 89 ASP A CA 1
ATOM 692 C C . ASP A 1 89 ? 6.664 31.906 -11.617 1 61.12 89 ASP A C 1
ATOM 694 O O . ASP A 1 89 ? 7.422 31.984 -12.586 1 61.12 89 ASP A O 1
ATOM 698 N N . ASP A 1 90 ? 5.867 30.922 -11.422 1 61.69 90 ASP A N 1
ATOM 699 C CA . ASP A 1 90 ? 5.66 29.906 -12.461 1 61.69 90 ASP A CA 1
ATOM 700 C C . ASP A 1 90 ? 4.176 29.578 -12.617 1 61.69 90 ASP A C 1
ATOM 702 O O . ASP A 1 90 ? 3.643 28.734 -11.891 1 61.69 90 ASP A O 1
ATOM 706 N N . ARG A 1 91 ? 3.479 30.453 -13.383 1 62.91 91 ARG A N 1
ATOM 707 C CA . ARG A 1 91 ? 2.045 30.391 -13.648 1 62.91 91 ARG A CA 1
ATOM 708 C C . ARG A 1 91 ? 1.613 28.969 -13.992 1 62.91 91 ARG A C 1
ATOM 710 O O . ARG A 1 91 ? 0.418 28.672 -14.086 1 62.91 91 ARG A O 1
ATOM 717 N N . ARG A 1 92 ? 2.736 28.156 -14.031 1 64.5 92 ARG A N 1
ATOM 718 C CA . ARG A 1 92 ? 2.426 26.812 -14.508 1 64.5 92 ARG A CA 1
ATOM 719 C C . ARG A 1 92 ? 2.068 25.891 -13.344 1 64.5 92 ARG A C 1
ATOM 721 O O . ARG A 1 92 ? 1.489 24.828 -13.555 1 64.5 92 ARG A O 1
ATOM 728 N N . TYR A 1 93 ? 2.305 26.516 -12.125 1 80.69 93 TYR A N 1
ATOM 729 C CA . TYR A 1 93 ? 2.043 25.578 -11.039 1 80.69 93 TYR A CA 1
ATOM 730 C C . TYR A 1 93 ? 1.046 26.156 -10.047 1 80.69 93 TYR A C 1
ATOM 732 O O . TYR A 1 93 ? 1.12 27.344 -9.695 1 80.69 93 TYR A O 1
ATOM 740 N N . THR A 1 94 ? 0.073 25.391 -9.805 1 90.12 94 THR A N 1
ATOM 741 C CA . THR A 1 94 ? -0.89 25.719 -8.758 1 90.12 94 THR A CA 1
ATOM 742 C C . THR A 1 94 ? -0.39 25.25 -7.398 1 90.12 94 THR A C 1
ATOM 744 O O . THR A 1 94 ? -0.021 24.078 -7.234 1 90.12 94 THR A O 1
ATOM 747 N N . LEU A 1 95 ? -0.296 26.219 -6.457 1 94.38 95 LEU A N 1
ATOM 748 C CA . LEU A 1 95 ? 0.085 25.906 -5.09 1 94.38 95 LEU A CA 1
ATOM 749 C C . LEU A 1 95 ? -1.148 25.703 -4.211 1 94.38 95 LEU A C 1
ATOM 751 O O . LEU A 1 95 ? -2.109 26.469 -4.309 1 94.38 95 LEU A O 1
ATOM 755 N N . VAL A 1 96 ? -1.068 24.625 -3.377 1 97.44 96 VAL A N 1
ATOM 756 C CA . VAL A 1 96 ? -2.17 24.312 -2.473 1 97.44 96 VAL A CA 1
ATOM 757 C C . VAL A 1 96 ? -1.725 24.516 -1.026 1 97.44 96 VAL A C 1
ATOM 759 O O . VAL A 1 96 ? -0.631 24.094 -0.642 1 97.44 96 VAL A O 1
ATOM 762 N N . ARG A 1 97 ? -2.582 25.172 -0.274 1 97.19 97 ARG A N 1
ATOM 763 C CA . ARG A 1 97 ? -2.34 25.344 1.153 1 97.19 97 ARG A CA 1
ATOM 764 C C . ARG A 1 97 ? -3.559 24.938 1.973 1 97.19 97 ARG A C 1
ATOM 766 O O . ARG A 1 97 ? -4.691 25.031 1.499 1 97.19 97 ARG A O 1
ATOM 773 N N . VAL A 1 98 ? -3.227 24.484 3.188 1 97.75 98 VAL A N 1
ATOM 774 C CA . VAL A 1 98 ? -4.328 24.203 4.102 1 97.75 98 VAL A CA 1
ATOM 775 C C . VAL A 1 98 ? -4.691 25.453 4.891 1 97.75 98 VAL A C 1
ATOM 777 O O . VAL A 1 98 ? -3.814 26.234 5.254 1 97.75 98 VAL A O 1
ATOM 780 N N . THR A 1 99 ? -5.984 25.641 5.082 1 98 99 THR A N 1
ATOM 781 C CA . THR A 1 99 ? -6.445 26.766 5.895 1 98 99 THR A CA 1
ATOM 782 C C . THR A 1 99 ? -6.422 26.406 7.379 1 98 99 THR A C 1
ATOM 784 O O . THR A 1 99 ? -6.117 25.266 7.738 1 98 99 THR A O 1
ATOM 787 N N . ARG A 1 100 ? -6.719 27.422 8.234 1 97.12 100 ARG A N 1
ATOM 788 C CA . ARG A 1 100 ? -6.863 27.172 9.664 1 97.12 100 ARG A CA 1
ATOM 789 C C . ARG A 1 100 ? -7.965 26.156 9.938 1 97.12 100 ARG A C 1
ATOM 791 O O . ARG A 1 100 ? -7.82 25.281 10.805 1 97.12 100 ARG A O 1
ATOM 798 N N . ASN A 1 101 ? -8.992 26.281 9.164 1 96.44 101 ASN A N 1
ATOM 799 C CA . ASN A 1 101 ? -10.117 25.359 9.297 1 96.44 101 ASN A CA 1
ATOM 800 C C . ASN A 1 101 ? -9.727 23.938 8.898 1 96.44 101 ASN A C 1
ATOM 802 O O . ASN A 1 101 ? -10.086 22.984 9.578 1 96.44 101 ASN A O 1
ATOM 806 N N . GLY A 1 102 ? -8.992 23.844 7.844 1 96.62 102 GLY A N 1
ATOM 807 C CA . GLY A 1 102 ? -8.516 22.547 7.414 1 96.62 102 GLY A CA 1
ATOM 808 C C . GLY A 1 102 ? -7.555 21.906 8.398 1 96.62 102 GLY A C 1
ATOM 809 O O . GLY A 1 102 ? -7.605 20.703 8.633 1 96.62 102 GLY A O 1
ATOM 810 N N . ARG A 1 103 ? -6.754 22.703 8.984 1 96.5 103 ARG A N 1
ATOM 811 C CA . ARG A 1 103 ? -5.801 22.219 9.984 1 96.5 103 ARG A CA 1
ATOM 812 C C . ARG A 1 103 ? -6.516 21.703 11.219 1 96.5 103 ARG A C 1
ATOM 814 O O . ARG A 1 103 ? -6.121 20.688 11.789 1 96.5 103 ARG A O 1
ATOM 821 N N . ARG A 1 104 ? -7.5 22.391 11.609 1 95.12 104 ARG A N 1
ATOM 822 C CA . ARG A 1 104 ? -8.273 21.984 12.773 1 95.12 104 ARG A CA 1
ATOM 823 C C . ARG A 1 104 ? -8.953 20.625 12.539 1 95.12 104 ARG A C 1
ATOM 825 O O . ARG A 1 104 ? -9.047 19.812 13.445 1 95.12 104 ARG A O 1
ATOM 832 N N . LEU A 1 105 ? -9.305 20.453 11.312 1 93.19 105 LEU A N 1
ATOM 833 C CA . LEU A 1 105 ? -10.016 19.234 10.938 1 93.19 105 LEU A CA 1
ATOM 834 C C . LEU A 1 105 ? -9.133 18.016 11.148 1 93.19 105 LEU A C 1
ATOM 836 O O . LEU A 1 105 ? -9.633 16.938 11.477 1 93.19 105 LEU A O 1
ATOM 840 N N . VAL A 1 106 ? -7.793 18.156 11.008 1 95.31 106 VAL A N 1
ATOM 841 C CA . VAL A 1 106 ? -6.965 16.953 10.992 1 95.31 106 VAL A CA 1
ATOM 842 C C . VAL A 1 106 ? -6.074 16.922 12.234 1 95.31 106 VAL A C 1
ATOM 844 O O . VAL A 1 106 ? -5.391 15.93 12.484 1 95.31 106 VAL A O 1
ATOM 847 N N . SER A 1 107 ? -6.098 17.984 13.023 1 94 107 SER A N 1
ATOM 848 C CA . SER A 1 107 ? -5.195 18.062 14.164 1 94 107 SER A CA 1
ATOM 849 C C . SER A 1 107 ? -5.398 16.906 15.125 1 94 107 SER A C 1
ATOM 851 O O . SER A 1 107 ? -4.434 16.266 15.555 1 94 107 SER A O 1
ATOM 853 N N . GLY A 1 108 ? -6.621 16.641 15.414 1 93.88 108 GLY A N 1
ATOM 854 C CA . GLY A 1 108 ? -6.918 15.516 16.297 1 93.88 108 GLY A CA 1
ATOM 855 C C . GLY A 1 108 ? -6.512 14.18 15.703 1 93.88 108 GLY A C 1
ATOM 856 O O . GLY A 1 108 ? -6.039 13.297 16.422 1 93.88 108 GLY A O 1
ATOM 857 N N . LEU A 1 109 ? -6.637 14.055 14.43 1 96.06 109 LEU A N 1
ATOM 858 C CA . LEU A 1 109 ? -6.293 12.812 13.758 1 96.06 109 LEU A CA 1
ATOM 859 C C . LEU A 1 109 ? -4.777 12.625 13.703 1 96.06 109 LEU A C 1
ATOM 861 O O . LEU A 1 109 ? -4.289 11.492 13.758 1 96.06 109 LEU A O 1
ATOM 865 N N . ILE A 1 110 ? -4.059 13.711 13.625 1 95.94 110 ILE A N 1
ATOM 866 C CA . ILE A 1 110 ? -2.602 13.633 13.641 1 95.94 110 ILE A CA 1
ATOM 867 C C . ILE A 1 110 ? -2.133 13.055 14.977 1 95.94 110 ILE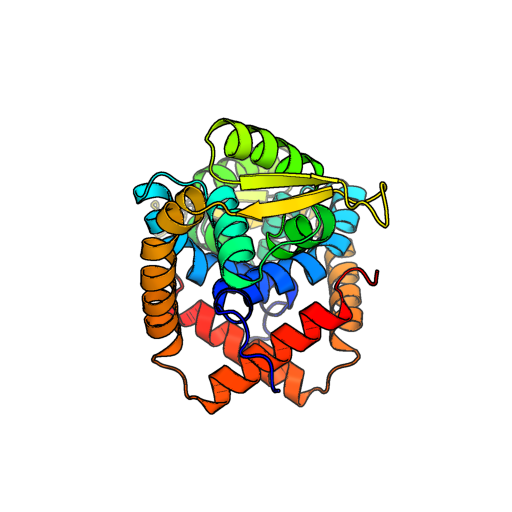 A C 1
ATOM 869 O O . ILE A 1 110 ? -1.253 12.195 15.016 1 95.94 110 ILE A O 1
ATOM 873 N N . ALA A 1 111 ? -2.76 13.469 16.094 1 95.56 111 ALA A N 1
ATOM 874 C CA . ALA A 1 111 ? -2.439 12.93 17.406 1 95.56 111 ALA A CA 1
ATOM 875 C C . ALA A 1 111 ? -2.768 11.445 17.484 1 95.56 111 ALA A C 1
ATOM 877 O O . ALA A 1 111 ? -1.997 10.664 18.047 1 95.56 111 ALA A O 1
ATOM 878 N N . LEU A 1 112 ? -3.855 11.062 16.922 1 96.56 112 LEU A N 1
ATOM 879 C CA . LEU A 1 112 ? -4.254 9.664 16.906 1 96.56 112 LEU A CA 1
ATOM 880 C C . LEU A 1 112 ? -3.314 8.836 16.031 1 96.56 112 LEU A C 1
ATOM 882 O O . LEU A 1 112 ? -3.039 7.676 16.344 1 96.56 112 LEU A O 1
ATOM 886 N N . ALA A 1 113 ? -2.842 9.438 14.953 1 96.81 113 ALA A N 1
ATOM 887 C CA . ALA A 1 113 ? -1.873 8.766 14.086 1 96.81 113 ALA A CA 1
ATOM 888 C C . ALA A 1 113 ? -0.562 8.516 14.828 1 96.81 113 ALA A C 1
ATOM 890 O O . ALA A 1 113 ? 0.058 7.461 14.656 1 96.81 113 ALA A O 1
ATOM 891 N N . GLU A 1 114 ? -0.155 9.469 15.633 1 95.56 114 GLU A N 1
ATOM 892 C CA . GLU A 1 114 ? 1.043 9.297 16.453 1 95.56 114 GLU A CA 1
ATOM 893 C C . GLU A 1 114 ? 0.894 8.125 17.406 1 95.56 114 GLU A C 1
ATOM 895 O O . GLU A 1 114 ? 1.815 7.32 17.562 1 95.56 114 GLU A O 1
ATOM 900 N N . GLU A 1 115 ? -0.232 8.055 18.047 1 96.06 115 GLU A N 1
ATOM 901 C CA . GLU A 1 115 ? -0.525 6.949 18.953 1 96.06 115 GLU A CA 1
ATOM 902 C C . GLU A 1 115 ? -0.549 5.613 18.219 1 96.06 115 GLU A C 1
ATOM 904 O O . GLU A 1 115 ? -0.039 4.609 18.719 1 96.06 115 GLU A O 1
ATOM 909 N N . HIS A 1 116 ? -1.164 5.656 17.109 1 96.19 116 HIS A N 1
ATOM 910 C CA . HIS A 1 116 ? -1.23 4.473 16.266 1 96.19 116 HIS A CA 1
ATOM 911 C C . HIS A 1 116 ? 0.164 3.967 15.914 1 96.19 116 HIS A C 1
ATOM 913 O O . HIS A 1 116 ? 0.438 2.768 16.016 1 96.19 116 HIS A O 1
ATOM 919 N N . GLU A 1 117 ? 1.032 4.852 15.453 1 95.88 117 GLU A N 1
ATOM 920 C CA . GLU A 1 117 ? 2.395 4.453 15.109 1 95.88 117 GLU A CA 1
ATOM 921 C C . GLU A 1 117 ? 3.123 3.877 16.312 1 95.88 117 GLU A C 1
ATOM 923 O O . GLU A 1 117 ? 3.846 2.883 16.203 1 95.88 117 GLU A O 1
ATOM 928 N N . ARG A 1 118 ? 2.943 4.523 17.469 1 95.19 118 ARG A N 1
ATOM 929 C CA . ARG A 1 118 ? 3.58 4.039 18.688 1 95.19 118 ARG A CA 1
ATOM 930 C C . ARG A 1 118 ? 3.168 2.6 18.984 1 95.19 118 ARG A C 1
ATOM 932 O O . ARG A 1 118 ? 4.004 1.774 19.359 1 95.19 118 ARG A O 1
ATOM 939 N N . ALA A 1 119 ? 1.924 2.33 18.781 1 94.94 119 ALA A N 1
ATOM 940 C CA . ALA A 1 119 ? 1.405 0.99 19.047 1 94.94 119 ALA A CA 1
ATOM 941 C C . ALA A 1 119 ? 2.025 -0.033 18.094 1 94.94 119 ALA A C 1
ATOM 943 O O . ALA A 1 119 ? 2.322 -1.161 18.5 1 94.94 119 ALA A O 1
ATOM 944 N N . ILE A 1 120 ? 2.23 0.317 16.859 1 94.44 120 ILE A N 1
ATOM 945 C CA . ILE A 1 120 ? 2.812 -0.556 15.836 1 94.44 120 ILE A CA 1
ATOM 946 C C . ILE A 1 120 ? 4.273 -0.838 16.188 1 94.44 120 ILE A C 1
ATOM 948 O O . ILE A 1 120 ? 4.746 -1.967 16.031 1 94.44 120 ILE A O 1
ATOM 952 N N . LEU A 1 121 ? 4.949 0.164 16.656 1 94 121 LEU A N 1
ATOM 953 C CA . LEU A 1 121 ? 6.406 0.115 16.734 1 94 121 LEU A CA 1
ATOM 954 C C . LEU A 1 121 ? 6.852 -0.347 18.125 1 94 121 LEU A C 1
ATOM 956 O O . LEU A 1 121 ? 8.008 -0.733 18.312 1 94 121 LEU A O 1
ATOM 960 N N . GLU A 1 122 ? 5.961 -0.278 19.078 1 93.25 122 GLU A N 1
ATOM 961 C CA . GLU A 1 122 ? 6.27 -0.519 20.484 1 93.25 122 GLU A CA 1
ATOM 962 C C . GLU A 1 122 ? 7.035 -1.826 20.672 1 93.25 122 GLU A C 1
ATOM 964 O O . GLU A 1 122 ? 7.988 -1.892 21.453 1 93.25 122 GLU A O 1
ATOM 969 N N . PRO A 1 123 ? 6.75 -2.871 19.922 1 92.31 123 PRO A N 1
ATOM 970 C CA . PRO A 1 123 ? 7.438 -4.148 20.125 1 92.31 123 PRO A CA 1
ATOM 971 C C . PRO A 1 123 ? 8.789 -4.215 19.422 1 92.31 123 PRO A C 1
ATOM 973 O O . PRO A 1 123 ? 9.516 -5.203 19.562 1 92.31 123 PRO A O 1
ATOM 976 N N . MET A 1 124 ? 9.141 -3.201 18.734 1 93.5 124 MET A N 1
ATOM 977 C CA . MET A 1 124 ? 10.367 -3.209 17.938 1 93.5 124 MET A CA 1
ATOM 978 C C . MET A 1 124 ? 11.445 -2.352 18.609 1 93.5 124 MET A C 1
ATOM 980 O O . MET A 1 124 ? 11.133 -1.347 19.25 1 93.5 124 MET A O 1
ATOM 984 N N . SER A 1 125 ? 12.703 -2.734 18.406 1 95 125 SER A N 1
ATOM 985 C CA . SER A 1 125 ? 13.805 -1.908 18.875 1 95 125 SER A CA 1
ATOM 986 C C . SER A 1 125 ? 13.945 -0.634 18.047 1 95 125 SER A C 1
ATOM 988 O O . SER A 1 125 ? 13.555 -0.601 16.891 1 95 125 SER A O 1
ATOM 990 N N . GLN A 1 126 ? 14.531 0.363 18.688 1 95.12 126 GLN A N 1
ATOM 991 C CA . GLN A 1 126 ? 14.75 1.628 18 1 95.12 126 GLN A CA 1
ATOM 992 C C . GLN A 1 126 ? 15.664 1.44 16.781 1 95.12 126 GLN A C 1
ATOM 994 O O . GLN A 1 126 ? 15.469 2.08 15.75 1 95.12 126 GLN A O 1
ATOM 999 N N . GLN A 1 127 ? 16.562 0.54 16.922 1 94.69 127 GLN A N 1
ATOM 1000 C CA . GLN A 1 127 ? 17.484 0.257 15.828 1 94.69 127 GLN A CA 1
ATOM 1001 C C . GLN A 1 127 ? 16.734 -0.328 14.633 1 94.69 127 GLN A C 1
ATOM 1003 O O . GLN A 1 127 ? 16.984 0.063 13.484 1 94.69 127 GLN A O 1
ATOM 1008 N N . LYS A 1 128 ? 15.852 -1.193 14.867 1 94.25 128 LYS A N 1
ATOM 1009 C CA . LYS A 1 128 ? 15.047 -1.813 13.82 1 94.25 128 LYS A CA 1
ATOM 1010 C C . LYS A 1 128 ? 14.133 -0.789 13.148 1 94.25 128 LYS A C 1
ATOM 1012 O O . LYS A 1 128 ? 14.016 -0.773 11.922 1 94.25 128 LYS A O 1
ATOM 1017 N N . ILE A 1 129 ? 13.633 0.096 13.961 1 94.69 129 ILE A N 1
ATOM 1018 C CA . ILE A 1 129 ? 12.727 1.13 13.469 1 94.69 129 ILE A CA 1
ATOM 1019 C C . ILE A 1 129 ? 13.492 2.09 12.555 1 94.69 129 ILE A C 1
ATOM 1021 O O . ILE A 1 129 ? 13.047 2.377 11.445 1 94.69 129 ILE A O 1
ATOM 1025 N N . ASP A 1 130 ? 14.609 2.484 12.992 1 95.75 130 ASP A N 1
ATOM 1026 C CA . ASP A 1 130 ? 15.422 3.428 12.227 1 95.75 130 ASP A CA 1
ATOM 1027 C C . ASP A 1 130 ? 15.867 2.818 10.898 1 95.75 130 ASP A C 1
ATOM 1029 O O . ASP A 1 130 ? 15.82 3.479 9.859 1 95.75 130 ASP A O 1
ATOM 1033 N N . THR A 1 131 ? 16.234 1.604 10.969 1 95.56 131 THR A N 1
ATOM 1034 C CA . THR A 1 131 ? 16.672 0.912 9.758 1 95.56 131 THR A CA 1
ATOM 1035 C C . THR A 1 131 ? 15.523 0.78 8.758 1 95.56 131 THR A C 1
ATOM 1037 O O . THR A 1 131 ? 15.703 1.052 7.57 1 95.56 131 THR A O 1
ATOM 1040 N N . LEU A 1 132 ? 14.398 0.398 9.242 1 96.56 132 LEU A N 1
ATOM 1041 C CA . LEU A 1 132 ? 13.211 0.257 8.398 1 96.56 132 LEU A CA 1
ATOM 1042 C C . LEU A 1 132 ? 12.867 1.578 7.719 1 96.56 132 LEU A C 1
ATOM 1044 O O . LEU A 1 132 ? 12.742 1.637 6.496 1 96.56 132 LEU A O 1
ATOM 1048 N N . LYS A 1 133 ? 12.781 2.639 8.477 1 96.88 133 LYS A N 1
ATOM 1049 C CA . LYS A 1 133 ? 12.383 3.938 7.934 1 96.88 133 LYS A CA 1
ATOM 1050 C C . LYS A 1 133 ? 13.445 4.477 6.977 1 96.88 133 LYS A C 1
ATOM 1052 O O . LYS A 1 133 ? 13.117 5.074 5.949 1 96.88 133 LYS A O 1
ATOM 1057 N N . ASP A 1 134 ? 14.68 4.215 7.273 1 96.06 134 ASP A N 1
ATOM 1058 C CA . ASP A 1 134 ? 15.758 4.645 6.391 1 96.06 134 ASP A CA 1
ATOM 1059 C C . ASP A 1 134 ? 15.664 3.957 5.031 1 96.06 134 ASP A C 1
ATOM 1061 O O . ASP A 1 134 ? 15.844 4.598 3.99 1 96.06 134 ASP A O 1
ATOM 1065 N N . ILE A 1 135 ? 15.438 2.691 5.047 1 96.5 135 ILE A N 1
ATOM 1066 C CA . ILE A 1 135 ? 15.352 1.932 3.805 1 96.5 135 ILE A CA 1
ATOM 1067 C C . ILE A 1 135 ? 14.125 2.379 3.008 1 96.5 135 ILE A C 1
ATOM 1069 O O . ILE A 1 135 ? 14.195 2.52 1.784 1 96.5 135 ILE A O 1
ATOM 1073 N N . LEU A 1 136 ? 13.016 2.625 3.676 1 96.94 136 LEU A N 1
ATOM 1074 C CA . LEU A 1 136 ? 11.812 3.1 3.002 1 96.94 136 LEU A CA 1
ATOM 1075 C C . LEU A 1 136 ? 12.047 4.469 2.371 1 96.94 136 LEU A C 1
ATOM 1077 O O . LEU A 1 136 ? 11.617 4.719 1.241 1 96.94 136 LEU A O 1
ATOM 1081 N N . HIS A 1 137 ? 12.742 5.332 3.076 1 95.88 137 HIS A N 1
ATOM 1082 C CA . HIS A 1 137 ? 13.086 6.633 2.514 1 95.88 137 HIS A CA 1
ATOM 1083 C C . HIS A 1 137 ? 13.953 6.48 1.267 1 95.88 137 HIS A C 1
ATOM 1085 O O . HIS A 1 137 ? 13.766 7.199 0.284 1 95.88 137 HIS A O 1
ATOM 1091 N N . GLU A 1 138 ? 14.82 5.586 1.309 1 94.81 138 GLU A N 1
ATOM 1092 C CA . GLU A 1 138 ? 15.688 5.336 0.161 1 94.81 138 GLU A CA 1
ATOM 1093 C C . GLU A 1 138 ? 14.883 4.832 -1.036 1 94.81 138 GLU A C 1
ATOM 1095 O O . GLU A 1 138 ? 15.078 5.297 -2.16 1 94.81 138 GLU A O 1
ATOM 1100 N N . LEU A 1 139 ? 14.008 3.871 -0.776 1 94.81 139 LEU A N 1
ATOM 1101 C CA . LEU A 1 139 ? 13.156 3.35 -1.84 1 94.81 139 LEU A CA 1
ATOM 1102 C C . LEU A 1 139 ? 12.32 4.461 -2.461 1 94.81 139 LEU A C 1
ATOM 1104 O O . LEU A 1 139 ? 12.211 4.551 -3.686 1 94.81 139 LEU A O 1
ATOM 1108 N N . ILE A 1 140 ? 11.766 5.309 -1.63 1 94.88 140 ILE A N 1
ATOM 1109 C CA . ILE A 1 140 ? 10.906 6.398 -2.086 1 94.88 140 ILE A CA 1
ATOM 1110 C C . ILE A 1 140 ? 11.727 7.391 -2.906 1 94.88 140 ILE A C 1
ATOM 1112 O O . ILE A 1 140 ? 11.32 7.797 -3.996 1 94.88 140 ILE A O 1
ATOM 1116 N N . SER A 1 141 ? 12.883 7.734 -2.42 1 93.25 141 SER A N 1
ATOM 1117 C CA . SER A 1 141 ? 13.734 8.703 -3.1 1 93.25 141 SER A CA 1
ATOM 1118 C C . SER A 1 141 ? 14.195 8.18 -4.457 1 93.25 141 SER A C 1
ATOM 1120 O O . SER A 1 141 ? 14.266 8.938 -5.426 1 93.25 141 SER A O 1
ATOM 1122 N N . ARG A 1 142 ? 14.461 6.949 -4.59 1 92.19 142 ARG A N 1
ATOM 1123 C CA . ARG A 1 142 ? 14.992 6.348 -5.809 1 92.19 142 ARG A CA 1
ATOM 1124 C C . ARG A 1 142 ? 13.898 6.207 -6.867 1 92.19 142 ARG A C 1
ATOM 1126 O O . ARG A 1 142 ? 14.188 6.242 -8.062 1 92.19 142 ARG A O 1
ATOM 1133 N N . HIS A 1 143 ? 12.688 6.105 -6.438 1 91.19 143 HIS A N 1
ATOM 1134 C CA . HIS A 1 143 ? 11.641 5.773 -7.395 1 91.19 143 HIS A CA 1
ATOM 1135 C C . HIS A 1 143 ? 10.672 6.938 -7.578 1 91.19 143 HIS A C 1
ATOM 1137 O O . HIS A 1 143 ? 9.773 6.875 -8.422 1 91.19 143 HIS A O 1
ATOM 1143 N N . ALA A 1 144 ? 10.789 7.953 -6.73 1 87.12 144 ALA A N 1
ATOM 1144 C CA . ALA A 1 144 ? 9.961 9.141 -6.891 1 87.12 144 ALA A CA 1
ATOM 1145 C C . ALA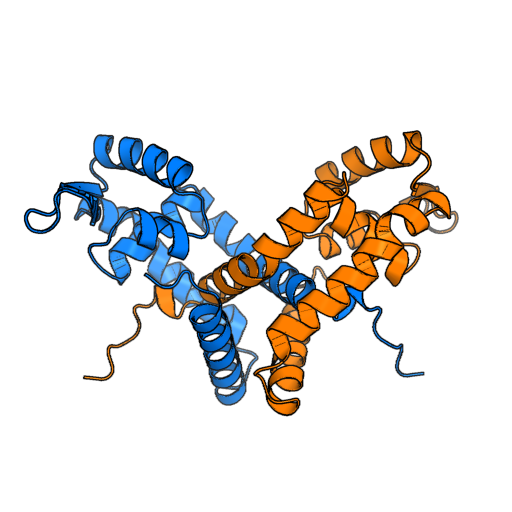 A 1 144 ? 10.234 9.828 -8.227 1 87.12 144 ALA A C 1
ATOM 1147 O O . ALA A 1 144 ? 11.367 9.812 -8.719 1 87.12 144 ALA A O 1
ATOM 1148 N N . PRO A 1 145 ? 9.062 10.312 -8.773 1 76.94 145 PRO A N 1
ATOM 1149 C CA . PRO A 1 145 ? 9.312 11.055 -10.016 1 76.94 145 PRO A CA 1
ATOM 1150 C C . PRO A 1 145 ? 10.312 12.188 -9.836 1 76.94 145 PRO A C 1
ATOM 1152 O O . PRO A 1 145 ? 10.344 12.836 -8.789 1 76.94 145 PRO A O 1
ATOM 1155 N N . GLN A 1 146 ? 11.406 12.188 -10.57 1 62.34 146 GLN A N 1
ATOM 1156 C CA . GLN A 1 146 ? 12.414 13.242 -10.547 1 62.34 146 GLN A CA 1
ATOM 1157 C C . GLN A 1 146 ? 11.891 14.523 -11.188 1 62.34 146 GLN A C 1
ATOM 1159 O O . GLN A 1 146 ? 11.148 14.469 -12.172 1 62.34 146 GLN A O 1
ATOM 1164 N N . ASP A 1 147 ? 11.438 15.586 -10.438 1 50.94 147 ASP A N 1
ATOM 1165 C CA . ASP A 1 147 ? 11.242 16.844 -11.148 1 50.94 147 ASP A CA 1
ATOM 1166 C C . ASP A 1 147 ? 12.297 17.031 -12.234 1 50.94 147 ASP A C 1
ATOM 1168 O O . ASP A 1 147 ? 13.438 16.578 -12.094 1 50.94 147 ASP A O 1
ATOM 1172 N N . MET B 1 1 ? 20.391 22.859 9.531 1 29.62 1 MET B N 1
ATOM 1173 C CA . MET B 1 1 ? 19.172 22.75 10.32 1 29.62 1 MET B CA 1
ATOM 1174 C C . MET B 1 1 ? 18.406 21.469 9.953 1 29.62 1 MET B C 1
ATOM 1176 O O . MET B 1 1 ? 17.938 21.344 8.828 1 29.62 1 MET B O 1
ATOM 1180 N N . THR B 1 2 ? 18.766 20.266 10.359 1 38.59 2 THR B N 1
ATOM 1181 C CA . THR B 1 2 ? 18.375 18.891 10.078 1 38.59 2 THR B CA 1
ATOM 1182 C C . THR B 1 2 ? 16.859 18.781 10.008 1 38.59 2 THR B C 1
ATOM 1184 O O . THR B 1 2 ? 16.156 19.047 10.992 1 38.59 2 THR B O 1
ATOM 1187 N N . ARG B 1 3 ? 16.234 19.391 9.055 1 44.38 3 ARG B N 1
ATOM 1188 C CA . ARG B 1 3 ? 14.812 19.703 8.953 1 44.38 3 ARG B CA 1
ATOM 1189 C C . ARG B 1 3 ? 13.953 18.578 9.516 1 44.38 3 ARG B C 1
ATOM 1191 O O . ARG B 1 3 ? 14.109 17.422 9.125 1 44.38 3 ARG B O 1
ATOM 1198 N N . THR B 1 4 ? 13.539 18.672 10.828 1 54.66 4 THR B N 1
ATOM 1199 C CA . THR B 1 4 ? 12.617 17.781 11.523 1 54.66 4 THR B CA 1
ATOM 1200 C C . THR B 1 4 ? 11.516 17.297 10.586 1 54.66 4 THR B C 1
ATOM 1202 O O . THR B 1 4 ? 10.852 18.109 9.93 1 54.66 4 THR B O 1
ATOM 1205 N N . LYS B 1 5 ? 11.703 16.125 10.133 1 67.06 5 LYS B N 1
ATOM 1206 C CA . LYS B 1 5 ? 10.727 15.555 9.219 1 67.06 5 LYS B CA 1
ATOM 1207 C C . LYS B 1 5 ? 9.305 15.789 9.719 1 67.06 5 LYS B C 1
ATOM 1209 O O . LYS B 1 5 ? 9.023 15.656 10.906 1 67.06 5 LYS B O 1
ATOM 1214 N N . ALA B 1 6 ? 8.609 16.453 8.875 1 84.25 6 ALA B N 1
ATOM 1215 C CA . ALA B 1 6 ? 7.191 16.547 9.211 1 84.25 6 ALA B CA 1
ATOM 1216 C C . ALA B 1 6 ? 6.629 15.188 9.602 1 84.25 6 ALA B C 1
ATOM 1218 O O . ALA B 1 6 ? 7.094 14.148 9.125 1 84.25 6 ALA B O 1
ATOM 1219 N N . PHE B 1 7 ? 5.836 15.148 10.578 1 84.31 7 PHE B N 1
ATOM 1220 C CA . PHE B 1 7 ? 5.328 13.891 11.125 1 84.31 7 PHE B CA 1
ATOM 1221 C C . PHE B 1 7 ? 4.871 12.961 10.008 1 84.31 7 PHE B C 1
ATOM 1223 O O . PHE B 1 7 ? 5.293 11.805 9.945 1 84.31 7 PHE B O 1
ATOM 1230 N N . VAL B 1 8 ? 4.117 13.531 9.07 1 89.31 8 VAL B N 1
ATOM 1231 C CA . VAL B 1 8 ? 3.475 12.695 8.062 1 89.31 8 VAL B CA 1
ATOM 1232 C C . VAL B 1 8 ? 4.531 12.078 7.152 1 89.31 8 VAL B C 1
ATOM 1234 O O . VAL B 1 8 ? 4.367 10.953 6.668 1 89.31 8 VAL B O 1
ATOM 1237 N N . ASP B 1 9 ? 5.672 12.742 7.066 1 89.31 9 ASP B N 1
ATOM 1238 C CA . ASP B 1 9 ? 6.73 12.25 6.191 1 89.31 9 ASP B CA 1
ATOM 1239 C C . ASP B 1 9 ? 7.484 11.094 6.836 1 89.31 9 ASP B C 1
ATOM 1241 O O . ASP B 1 9 ? 8.219 10.367 6.16 1 89.31 9 ASP B O 1
ATOM 1245 N N . ASP B 1 10 ? 7.273 11 8.133 1 93.38 10 ASP B N 1
ATOM 1246 C CA . ASP B 1 10 ? 7.984 9.945 8.852 1 93.38 10 ASP B CA 1
ATOM 1247 C C . ASP B 1 10 ? 7.008 8.953 9.484 1 93.38 10 ASP B C 1
ATOM 1249 O O . ASP B 1 10 ? 7.41 8.078 10.242 1 93.38 10 ASP B O 1
ATOM 1253 N N . TYR B 1 11 ? 5.742 9.117 9.242 1 95.25 11 TYR B N 1
ATOM 1254 C CA . TYR B 1 11 ? 4.684 8.219 9.68 1 95.25 11 TYR B CA 1
ATOM 1255 C C . TYR B 1 11 ? 4.754 6.887 8.945 1 95.25 11 TYR B C 1
ATOM 1257 O O . TYR B 1 11 ? 4.68 6.852 7.711 1 95.25 11 TYR B O 1
ATOM 1265 N N . LEU B 1 12 ? 4.918 5.777 9.695 1 96.31 12 LEU B N 1
ATOM 1266 C CA . LEU B 1 12 ? 5.266 4.496 9.094 1 96.31 12 LEU B CA 1
ATOM 1267 C C . LEU B 1 12 ? 4.223 4.078 8.062 1 96.31 12 LEU B C 1
ATOM 1269 O O . LEU B 1 12 ? 4.566 3.701 6.941 1 96.31 12 LEU B O 1
ATOM 1273 N N . PRO B 1 13 ? 2.945 4.172 8.352 1 96.5 13 PRO B N 1
ATOM 1274 C CA . PRO B 1 13 ? 1.958 3.797 7.34 1 96.5 13 PRO B CA 1
ATOM 1275 C C . PRO B 1 13 ? 2.064 4.637 6.07 1 96.5 13 PRO B C 1
ATOM 1277 O O . PRO B 1 13 ? 1.886 4.121 4.965 1 96.5 13 PRO B O 1
ATOM 1280 N N . ALA B 1 14 ? 2.387 5.906 6.188 1 96.19 14 ALA B N 1
ATOM 1281 C CA . ALA B 1 14 ? 2.584 6.766 5.023 1 96.19 14 ALA B CA 1
ATOM 1282 C C . ALA B 1 14 ? 3.807 6.328 4.219 1 96.19 14 ALA B C 1
ATOM 1284 O O . ALA B 1 14 ? 3.764 6.281 2.988 1 96.19 14 ALA B O 1
ATOM 1285 N N . LEU B 1 15 ? 4.895 6.016 4.902 1 96.88 15 LEU B N 1
ATOM 1286 C CA . LEU B 1 15 ? 6.117 5.562 4.254 1 96.88 15 LEU B CA 1
ATOM 1287 C C . LEU B 1 15 ? 5.887 4.25 3.514 1 96.88 15 LEU B C 1
ATOM 1289 O O . LEU B 1 15 ? 6.309 4.094 2.365 1 96.88 15 LEU B O 1
ATOM 1293 N N . LEU B 1 16 ? 5.195 3.326 4.195 1 97.44 16 LEU B N 1
ATOM 1294 C CA . LEU B 1 16 ? 4.887 2.037 3.584 1 97.44 16 LEU B CA 1
ATOM 1295 C C . LEU B 1 16 ? 4.016 2.215 2.344 1 97.44 16 LEU B C 1
ATOM 1297 O O . LEU B 1 16 ? 4.293 1.627 1.297 1 97.44 16 LEU B O 1
ATOM 1301 N N . GLY B 1 17 ? 2.996 3.006 2.48 1 96.44 17 GLY B N 1
ATOM 1302 C CA . GLY B 1 17 ? 2.1 3.252 1.363 1 96.44 17 GLY B CA 1
ATOM 1303 C C . GLY B 1 17 ? 2.795 3.867 0.164 1 96.44 17 GLY B C 1
ATOM 1304 O O . GLY B 1 17 ? 2.58 3.439 -0.973 1 96.44 17 GLY B O 1
ATOM 1305 N N . ARG B 1 18 ? 3.576 4.871 0.392 1 95.81 18 ARG B N 1
ATOM 1306 C CA . ARG B 1 18 ? 4.297 5.551 -0.68 1 95.81 18 ARG B CA 1
ATOM 1307 C C . ARG B 1 18 ? 5.301 4.613 -1.345 1 95.81 18 ARG B C 1
ATOM 1309 O O . ARG B 1 18 ? 5.383 4.559 -2.572 1 95.81 18 ARG B O 1
ATOM 1316 N N . ALA B 1 19 ? 6.07 3.883 -0.53 1 96.75 19 ALA B N 1
ATOM 1317 C CA . ALA B 1 19 ? 7.035 2.936 -1.078 1 96.75 19 ALA B CA 1
ATOM 1318 C C . ALA B 1 19 ? 6.348 1.881 -1.937 1 96.75 19 ALA B C 1
ATOM 1320 O O . ALA B 1 19 ? 6.785 1.595 -3.053 1 96.75 19 ALA B O 1
ATOM 1321 N N . TRP B 1 20 ? 5.301 1.349 -1.394 1 96.81 20 TRP B N 1
ATOM 1322 C CA . TRP B 1 20 ? 4.543 0.333 -2.117 1 96.81 20 TRP B CA 1
ATOM 1323 C C . TRP B 1 20 ? 4.043 0.875 -3.453 1 96.81 20 TRP B C 1
ATOM 1325 O O . TRP B 1 20 ? 4.227 0.239 -4.492 1 96.81 20 TRP B O 1
ATOM 1335 N N . HIS B 1 21 ? 3.457 2.049 -3.402 1 95.31 21 HIS B N 1
ATOM 1336 C CA . HIS B 1 21 ? 2.906 2.654 -4.609 1 95.31 21 HIS B CA 1
ATOM 1337 C C . HIS B 1 21 ? 3.99 2.867 -5.66 1 95.31 21 HIS B C 1
ATOM 1339 O O . HIS B 1 21 ? 3.82 2.486 -6.82 1 95.31 21 HIS B O 1
ATOM 1345 N N . LEU B 1 22 ? 5.086 3.402 -5.297 1 94.56 22 LEU B N 1
ATOM 1346 C CA . LEU B 1 22 ? 6.16 3.764 -6.219 1 94.56 22 LEU B CA 1
ATOM 1347 C C . LEU B 1 22 ? 6.773 2.52 -6.852 1 94.56 22 LEU B C 1
ATOM 1349 O O . LEU B 1 22 ? 7.062 2.504 -8.055 1 94.56 22 LEU B O 1
ATOM 1353 N N . VAL B 1 23 ? 6.867 1.448 -6.082 1 94.62 23 VAL B N 1
ATOM 1354 C CA . VAL B 1 23 ? 7.574 0.294 -6.629 1 94.62 23 VAL B CA 1
ATOM 1355 C C . VAL B 1 23 ? 6.586 -0.625 -7.344 1 94.62 23 VAL B C 1
ATOM 1357 O O . VAL B 1 23 ? 6.984 -1.45 -8.172 1 94.62 23 VAL B O 1
ATOM 1360 N N . SER B 1 24 ? 5.297 -0.542 -7.043 1 95.44 24 SER B N 1
ATOM 1361 C CA . SER B 1 24 ? 4.332 -1.502 -7.566 1 95.44 24 SER B CA 1
ATOM 1362 C C . SER B 1 24 ? 3.672 -0.982 -8.836 1 95.44 24 SER B C 1
ATOM 1364 O O . SER B 1 24 ? 3.236 -1.768 -9.68 1 95.44 24 SER B O 1
ATOM 1366 N N . THR B 1 25 ? 3.572 0.323 -9.023 1 91.12 25 THR B N 1
ATOM 1367 C CA . THR B 1 25 ? 2.781 0.94 -10.078 1 91.12 25 THR B CA 1
ATOM 1368 C C . THR B 1 25 ? 3.277 0.5 -11.453 1 91.12 25 THR B C 1
ATOM 1370 O O . THR B 1 25 ? 2.479 0.142 -12.32 1 91.12 25 THR B O 1
ATOM 1373 N N . GLN B 1 26 ? 4.586 0.525 -11.617 1 85.88 26 GLN B N 1
ATOM 1374 C CA . GLN B 1 26 ? 5.121 0.135 -12.922 1 85.88 26 GLN B CA 1
ATOM 1375 C C . GLN B 1 26 ? 4.781 -1.316 -13.242 1 85.88 26 GLN B C 1
ATOM 1377 O O . GLN B 1 26 ? 4.438 -1.642 -14.375 1 85.88 26 GLN B O 1
ATOM 1382 N N . PHE B 1 27 ? 4.887 -2.143 -12.234 1 95.75 27 PHE B N 1
ATOM 1383 C CA . PHE B 1 27 ? 4.602 -3.547 -12.5 1 95.75 27 PHE B CA 1
ATOM 1384 C C . PHE B 1 27 ? 3.111 -3.76 -12.742 1 95.75 27 PHE B C 1
ATOM 1386 O O . PHE B 1 27 ? 2.721 -4.621 -13.539 1 95.75 27 PHE B O 1
ATOM 1393 N N . HIS B 1 28 ? 2.268 -3.002 -12.078 1 96.62 28 HIS B N 1
ATOM 1394 C CA . HIS B 1 28 ? 0.829 -3.086 -12.305 1 96.62 28 HIS B CA 1
ATOM 1395 C C . HIS B 1 28 ? 0.489 -2.789 -13.766 1 96.62 28 HIS B C 1
ATOM 1397 O O . HIS B 1 28 ? -0.393 -3.43 -14.344 1 96.62 28 HIS B O 1
ATOM 1403 N N . ALA B 1 29 ? 1.239 -1.875 -14.328 1 95 29 ALA B N 1
ATOM 1404 C CA . ALA B 1 29 ? 1.041 -1.576 -15.742 1 95 29 ALA B CA 1
ATOM 1405 C C . ALA B 1 29 ? 1.38 -2.785 -16.609 1 95 29 ALA B C 1
ATOM 1407 O O . ALA B 1 29 ? 0.689 -3.064 -17.594 1 95 29 ALA B O 1
ATOM 1408 N N . VAL B 1 30 ? 2.387 -3.529 -16.266 1 96.44 30 VAL B N 1
ATOM 1409 C CA . VAL B 1 30 ? 2.793 -4.738 -16.984 1 96.44 30 VAL B CA 1
ATOM 1410 C C . VAL B 1 30 ? 1.701 -5.801 -16.859 1 96.44 30 VAL B C 1
ATOM 1412 O O . VAL B 1 30 ? 1.348 -6.453 -17.844 1 96.44 30 VAL B O 1
ATOM 1415 N N . VAL B 1 31 ? 1.112 -5.941 -15.688 1 97.62 31 VAL B N 1
ATOM 1416 C CA . VAL B 1 31 ? 0.046 -6.898 -15.414 1 97.62 31 VAL B CA 1
ATOM 1417 C C . VAL B 1 31 ? -1.155 -6.605 -16.312 1 97.62 31 VAL B C 1
ATOM 1419 O O . VAL B 1 31 ? -1.675 -7.504 -16.984 1 97.62 31 VAL B O 1
ATOM 1422 N N . GLU B 1 32 ? -1.473 -5.336 -16.375 1 97.12 32 GLU B N 1
ATOM 1423 C CA . GLU B 1 32 ? -2.627 -4.918 -17.156 1 97.12 32 GLU B CA 1
ATOM 1424 C C . GLU B 1 32 ? -2.377 -5.109 -18.656 1 97.12 32 GLU B C 1
ATOM 1426 O O . GLU B 1 32 ? -3.285 -5.48 -19.391 1 97.12 32 GLU B O 1
ATOM 1431 N N . GLN B 1 33 ? -1.182 -4.934 -19.047 1 96.06 33 GLN B N 1
ATOM 1432 C CA . GLN B 1 33 ? -0.81 -5.145 -20.453 1 96.06 33 GLN B CA 1
ATOM 1433 C C . GLN B 1 33 ? -0.912 -6.617 -20.828 1 96.06 33 GLN B C 1
ATOM 1435 O O . GLN B 1 33 ? -1.072 -6.949 -22 1 96.06 33 GLN B O 1
ATOM 1440 N N . HIS B 1 34 ? -0.88 -7.465 -19.828 1 95.5 34 HIS B N 1
ATOM 1441 C CA . HIS B 1 34 ? -0.966 -8.898 -20.078 1 95.5 34 HIS B CA 1
ATOM 1442 C C . HIS B 1 34 ? -2.393 -9.406 -19.891 1 95.5 34 HIS B C 1
ATOM 1444 O O . HIS B 1 34 ? -2.625 -10.617 -19.828 1 95.5 34 HIS B O 1
ATOM 1450 N N . GLY B 1 35 ? -3.307 -8.484 -19.703 1 95.12 35 GLY B N 1
ATOM 1451 C CA . GLY B 1 35 ? -4.723 -8.812 -19.766 1 95.12 35 GLY B CA 1
ATOM 1452 C C . GLY B 1 35 ? -5.309 -9.203 -18.422 1 95.12 35 GLY B C 1
ATOM 1453 O O . GLY B 1 35 ? -6.414 -9.734 -18.344 1 95.12 35 GLY B O 1
ATOM 1454 N N . LEU B 1 36 ? -4.617 -8.969 -17.312 1 97.5 36 LEU B N 1
ATOM 1455 C CA . LEU B 1 36 ? -5.117 -9.258 -15.977 1 97.5 36 LEU B CA 1
ATOM 1456 C C . LEU B 1 36 ? -5.312 -7.969 -15.18 1 97.5 36 LEU B C 1
ATOM 1458 O O . LEU B 1 36 ? -4.535 -7.02 -15.328 1 97.5 36 LEU B O 1
ATOM 1462 N N . SER B 1 37 ? -6.297 -7.988 -14.359 1 97.5 37 SER B N 1
ATOM 1463 C CA . SER B 1 37 ? -6.363 -6.949 -13.344 1 97.5 37 SER B CA 1
ATOM 1464 C C . SER B 1 37 ? -5.352 -7.203 -12.227 1 97.5 37 SER B C 1
ATOM 1466 O O . SER B 1 37 ? -4.883 -8.328 -12.055 1 97.5 37 SER B O 1
ATOM 1468 N N . VAL B 1 38 ? -5.074 -6.195 -11.5 1 97.19 38 VAL B N 1
ATOM 1469 C CA . VAL B 1 38 ? -4.117 -6.305 -10.406 1 97.19 38 VAL B CA 1
ATOM 1470 C C . VAL B 1 38 ? -4.605 -7.34 -9.391 1 97.19 38 VAL B C 1
ATOM 1472 O O . VAL B 1 38 ? -3.814 -8.141 -8.883 1 97.19 38 VAL B O 1
ATOM 1475 N N . LEU B 1 39 ? -5.906 -7.355 -9.125 1 97.94 39 LEU B N 1
ATOM 1476 C CA . LEU B 1 39 ? -6.426 -8.32 -8.172 1 97.94 39 LEU B CA 1
ATOM 1477 C C . LEU B 1 39 ? -6.352 -9.742 -8.727 1 97.94 39 LEU B C 1
ATOM 1479 O O . LEU B 1 39 ? -6.047 -10.688 -8 1 97.94 39 LEU B O 1
ATOM 1483 N N . GLU B 1 40 ? -6.684 -9.906 -9.977 1 98.06 40 GLU B N 1
ATOM 1484 C CA . GLU B 1 40 ? -6.527 -11.211 -10.602 1 98.06 40 GLU B CA 1
ATOM 1485 C C . GLU B 1 40 ? -5.09 -11.711 -10.484 1 98.06 40 GLU B C 1
ATOM 1487 O O . GLU B 1 40 ? -4.859 -12.883 -10.156 1 98.06 40 GLU B O 1
ATOM 1492 N N . TRP B 1 41 ? -4.184 -10.828 -10.695 1 97.69 41 TRP B N 1
ATOM 1493 C CA . TRP B 1 41 ? -2.77 -11.156 -10.562 1 97.69 41 TRP B CA 1
ATOM 1494 C C . TRP B 1 41 ? -2.443 -11.578 -9.133 1 97.69 41 TRP B C 1
ATOM 1496 O O . TRP B 1 41 ? -1.831 -12.633 -8.914 1 97.69 41 TRP B O 1
ATOM 1506 N N . ARG B 1 42 ? -2.826 -10.797 -8.203 1 97.81 42 ARG B N 1
ATOM 1507 C CA . ARG B 1 42 ? -2.523 -11.102 -6.809 1 97.81 42 ARG B CA 1
ATOM 1508 C C . ARG B 1 42 ? -3.109 -12.445 -6.395 1 97.81 42 ARG B C 1
ATOM 1510 O O . ARG B 1 42 ? -2.438 -13.25 -5.75 1 97.81 42 ARG B O 1
ATOM 1517 N N . VAL B 1 43 ? -4.293 -12.727 -6.82 1 98.06 43 VAL B N 1
ATOM 1518 C CA . VAL B 1 43 ? -5 -13.953 -6.457 1 98.06 43 VAL B CA 1
ATOM 1519 C C . VAL B 1 43 ? -4.328 -15.148 -7.121 1 98.06 43 VAL B C 1
ATOM 1521 O O . VAL B 1 43 ? -3.939 -16.109 -6.445 1 98.06 43 VAL B O 1
ATOM 1524 N N . LEU B 1 44 ? -4.129 -15.078 -8.391 1 98.12 44 LEU B N 1
ATOM 1525 C CA . LEU B 1 44 ? -3.613 -16.219 -9.148 1 98.12 44 LEU B CA 1
ATOM 1526 C C . LEU B 1 44 ? -2.152 -16.484 -8.797 1 98.12 44 LEU B C 1
ATOM 1528 O O . LEU B 1 44 ? -1.737 -17.641 -8.688 1 98.12 44 LEU B O 1
ATOM 1532 N N . SER B 1 45 ? -1.384 -15.445 -8.641 1 97.5 45 SER B N 1
ATOM 1533 C CA . SER B 1 45 ? 0.021 -15.641 -8.297 1 97.5 45 SER B CA 1
ATOM 1534 C C . SER B 1 45 ? 0.172 -16.234 -6.898 1 97.5 45 SER B C 1
ATOM 1536 O O . SER B 1 45 ? 1.058 -17.047 -6.66 1 97.5 45 SER B O 1
ATOM 1538 N N . THR B 1 46 ? -0.669 -15.789 -5.98 1 97 46 THR B N 1
ATOM 1539 C CA . THR B 1 46 ? -0.659 -16.328 -4.625 1 97 46 THR B CA 1
ATOM 1540 C C . THR B 1 46 ? -0.987 -17.812 -4.633 1 97 46 THR B C 1
ATOM 1542 O O . THR B 1 46 ? -0.267 -18.625 -4.035 1 97 46 THR B O 1
ATOM 1545 N N . LEU B 1 47 ? -1.977 -18.188 -5.336 1 97.38 47 LEU B N 1
ATOM 1546 C CA . LEU B 1 47 ? -2.385 -19.594 -5.418 1 97.38 47 LEU B CA 1
ATOM 1547 C C . LEU B 1 47 ? -1.314 -20.422 -6.105 1 97.38 47 LEU B C 1
ATOM 1549 O O . LEU B 1 47 ? -1.012 -21.547 -5.668 1 97.38 47 LEU B O 1
ATOM 1553 N N . ALA B 1 48 ? -0.802 -19.875 -7.176 1 96.25 48 ALA B N 1
ATOM 1554 C CA . ALA B 1 48 ? 0.208 -20.594 -7.949 1 96.25 48 ALA B CA 1
ATOM 1555 C C . ALA B 1 48 ? 1.463 -20.844 -7.117 1 96.25 48 ALA B C 1
ATOM 1557 O O . ALA B 1 48 ? 2.115 -21.891 -7.262 1 96.25 48 ALA B O 1
ATOM 1558 N N . SER B 1 49 ? 1.724 -19.969 -6.234 1 94.44 49 SER B N 1
ATOM 1559 C CA . SER B 1 49 ? 2.971 -20.031 -5.48 1 94.44 49 SER B CA 1
ATOM 1560 C C . SER B 1 49 ? 2.785 -20.797 -4.172 1 94.44 49 SER B C 1
ATOM 1562 O O . SER B 1 49 ? 3.732 -21.391 -3.658 1 94.44 49 SER B O 1
ATOM 1564 N N . ASN B 1 50 ? 1.569 -20.828 -3.57 1 93.88 50 ASN B N 1
ATOM 1565 C CA . ASN B 1 50 ? 1.379 -21.328 -2.215 1 93.88 50 ASN B CA 1
ATOM 1566 C C . ASN B 1 50 ? 0.521 -22.594 -2.201 1 93.88 50 ASN B C 1
ATOM 1568 O O . ASN B 1 50 ? 0.485 -23.312 -1.202 1 93.88 50 ASN B O 1
ATOM 1572 N N . GLY B 1 51 ? -0.142 -22.844 -3.262 1 93.88 51 GLY B N 1
ATOM 1573 C CA . GLY B 1 51 ? -1.084 -23.953 -3.277 1 93.88 51 GLY B CA 1
ATOM 1574 C C . GLY B 1 51 ? -2.457 -23.578 -2.756 1 93.88 51 GLY B C 1
ATOM 1575 O O . GLY B 1 51 ? -2.762 -22.391 -2.59 1 93.88 51 GLY B O 1
ATOM 1576 N N . PRO B 1 52 ? -3.311 -24.594 -2.561 1 95.12 52 PRO B N 1
ATOM 1577 C CA . PRO B 1 52 ? -4.699 -24.344 -2.17 1 95.12 52 PRO B CA 1
ATOM 1578 C C . PRO B 1 52 ? -4.812 -23.641 -0.822 1 95.12 52 PRO B C 1
ATOM 1580 O O . PRO B 1 52 ? -4.02 -23.906 0.087 1 95.12 52 PRO B O 1
ATOM 1583 N N . MET B 1 53 ? -5.82 -22.812 -0.73 1 94.62 53 MET B N 1
ATOM 1584 C CA . MET B 1 53 ? -6.055 -22.094 0.525 1 94.62 53 MET B CA 1
ATOM 1585 C C . MET B 1 53 ? -7.496 -21.625 0.617 1 94.62 53 MET B C 1
ATOM 1587 O O . MET B 1 53 ? -8.242 -21.672 -0.364 1 94.62 53 MET B O 1
ATOM 1591 N N . SER B 1 54 ? -7.887 -21.203 1.821 1 94.5 54 SER B N 1
ATOM 1592 C CA . SER B 1 54 ? -9.242 -20.688 2.039 1 94.5 54 SER B CA 1
ATOM 1593 C C . SER B 1 54 ? -9.414 -19.297 1.451 1 94.5 54 SER B C 1
ATOM 1595 O O . SER B 1 54 ? -8.43 -18.578 1.247 1 94.5 54 SER B O 1
ATOM 1597 N N . ILE B 1 55 ? -10.633 -18.953 1.204 1 95.12 55 ILE B N 1
ATOM 1598 C CA . ILE B 1 55 ? -10.945 -17.641 0.653 1 95.12 55 ILE B CA 1
ATOM 1599 C C . ILE B 1 55 ? -10.484 -16.562 1.625 1 95.12 55 ILE B C 1
ATOM 1601 O O . ILE B 1 55 ? -9.984 -15.508 1.206 1 95.12 55 ILE B O 1
ATOM 1605 N N . SER B 1 56 ? -10.555 -16.812 2.875 1 93.38 56 SER B N 1
ATOM 1606 C CA . SER B 1 56 ? -10.164 -15.828 3.881 1 93.38 56 SER B CA 1
ATOM 1607 C C . SER B 1 56 ? -8.664 -15.562 3.84 1 93.38 56 SER B C 1
ATOM 1609 O O . SER B 1 56 ? -8.227 -14.406 3.836 1 93.38 56 SER B O 1
ATOM 1611 N N . VAL B 1 57 ? -7.918 -16.578 3.791 1 92.56 57 VAL B N 1
ATOM 1612 C CA . VAL B 1 57 ? -6.465 -16.469 3.73 1 92.56 57 VAL B CA 1
ATOM 1613 C C . VAL B 1 57 ? -6.055 -15.82 2.408 1 92.56 57 VAL B C 1
ATOM 1615 O O . VAL B 1 57 ? -5.172 -14.953 2.381 1 92.56 57 VAL B O 1
ATOM 1618 N N . LEU B 1 58 ? -6.734 -16.203 1.356 1 95.75 58 LEU B N 1
ATOM 1619 C CA . LEU B 1 58 ? -6.449 -15.664 0.03 1 95.75 58 L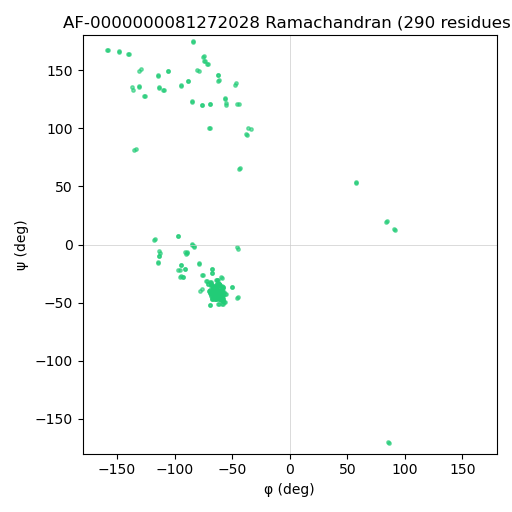EU B CA 1
ATOM 1620 C C . LEU B 1 58 ? -6.742 -14.172 -0.023 1 95.75 58 LEU B C 1
ATOM 1622 O O . LEU B 1 58 ? -5.957 -13.398 -0.584 1 95.75 58 LEU B O 1
ATOM 1626 N N . ALA B 1 59 ? -7.852 -13.773 0.545 1 96.12 59 ALA B N 1
ATOM 1627 C CA . ALA B 1 59 ? -8.227 -12.359 0.579 1 96.12 59 ALA B CA 1
ATOM 1628 C C . ALA B 1 59 ? -7.203 -11.539 1.35 1 96.12 59 ALA B C 1
ATOM 1630 O O . ALA B 1 59 ? -6.812 -10.453 0.911 1 96.12 59 ALA B O 1
ATOM 1631 N N . GLU B 1 60 ? -6.734 -12.07 2.424 1 92.88 60 GLU B N 1
ATOM 1632 C CA . GLU B 1 60 ? -5.723 -11.398 3.234 1 92.88 60 GLU B CA 1
ATOM 1633 C C . GLU B 1 60 ? -4.418 -11.234 2.465 1 92.88 60 GLU B C 1
ATOM 1635 O O . GLU B 1 60 ? -3.848 -10.148 2.418 1 92.88 60 GLU B O 1
ATOM 1640 N N . LYS B 1 61 ? -3.959 -12.258 1.823 1 93.88 61 LYS B N 1
ATOM 1641 C CA . LYS B 1 61 ? -2.703 -12.227 1.081 1 93.88 61 LYS B CA 1
ATOM 1642 C C . LYS B 1 61 ? -2.814 -11.328 -0.148 1 93.88 61 LYS B C 1
ATOM 1644 O O . LYS B 1 61 ? -1.839 -10.688 -0.543 1 93.88 61 LYS B O 1
ATOM 1649 N N . ALA B 1 62 ? -3.99 -11.273 -0.724 1 95.94 62 ALA B N 1
ATOM 1650 C CA . ALA B 1 62 ? -4.223 -10.469 -1.923 1 95.94 62 ALA B CA 1
ATOM 1651 C C . ALA B 1 62 ? -4.543 -9.023 -1.56 1 95.94 62 ALA B C 1
ATOM 1653 O O . ALA B 1 62 ? -4.797 -8.195 -2.439 1 95.94 62 ALA B O 1
ATOM 1654 N N . VAL B 1 63 ? -4.582 -8.695 -0.298 1 94.19 63 VAL B N 1
ATOM 1655 C CA . VAL B 1 63 ? -4.832 -7.344 0.197 1 94.19 63 VAL B CA 1
ATOM 1656 C C . VAL B 1 63 ? -6.176 -6.844 -0.327 1 94.19 63 VAL B C 1
ATOM 1658 O O . VAL B 1 63 ? -6.258 -5.77 -0.929 1 94.19 63 VAL B O 1
ATOM 1661 N N . SER B 1 64 ? -7.18 -7.617 -0.102 1 95.88 64 SER B N 1
ATOM 1662 C CA . SER B 1 64 ? -8.531 -7.301 -0.562 1 95.88 64 SER B CA 1
ATOM 1663 C C . SER B 1 64 ? -9.578 -7.844 0.401 1 95.88 64 SER B C 1
ATOM 1665 O O . SER B 1 64 ? -9.266 -8.625 1.299 1 95.88 64 SER B O 1
ATOM 1667 N N . LYS B 1 65 ? -10.82 -7.379 0.271 1 94.25 65 LYS B N 1
ATOM 1668 C CA . LYS B 1 65 ? -11.93 -7.867 1.083 1 94.25 65 LYS B CA 1
ATOM 1669 C C . LYS B 1 65 ? -12.445 -9.203 0.562 1 94.25 65 LYS B C 1
ATOM 1671 O O . LYS B 1 65 ? -12.469 -9.438 -0.649 1 94.25 65 LYS B O 1
ATOM 1676 N N . GLN B 1 66 ? -12.945 -10.008 1.441 1 95.19 66 GLN B N 1
ATOM 1677 C CA . GLN B 1 66 ? -13.406 -11.352 1.104 1 95.19 66 GLN B CA 1
ATOM 1678 C C . GLN B 1 66 ? -14.531 -11.297 0.072 1 95.19 66 GLN B C 1
ATOM 1680 O O . GLN B 1 66 ? -14.523 -12.062 -0.898 1 95.19 66 GLN B O 1
ATOM 1685 N N . PRO B 1 67 ? -15.508 -10.414 0.217 1 97.19 67 PRO B N 1
ATOM 1686 C CA . PRO B 1 67 ? -16.562 -10.398 -0.792 1 97.19 67 PRO B CA 1
ATOM 1687 C C . PRO B 1 67 ? -16.047 -10.086 -2.193 1 97.19 67 PRO B C 1
ATOM 1689 O O . PRO B 1 67 ? -16.547 -10.641 -3.178 1 97.19 67 PRO B O 1
ATOM 1692 N N . THR B 1 68 ? -15.039 -9.234 -2.238 1 97.44 68 THR B N 1
ATOM 1693 C CA . THR B 1 68 ? -14.438 -8.867 -3.518 1 97.44 68 THR B CA 1
ATOM 1694 C C . THR B 1 68 ? -13.711 -10.055 -4.137 1 97.44 68 THR B C 1
ATOM 1696 O O . THR B 1 68 ? -13.867 -10.336 -5.328 1 97.44 68 THR B O 1
ATOM 1699 N N . VAL B 1 69 ? -13.016 -10.773 -3.348 1 97.88 69 VAL B N 1
ATOM 1700 C CA . VAL B 1 69 ? -12.273 -11.938 -3.812 1 97.88 69 VAL B CA 1
ATOM 1701 C C . VAL B 1 69 ? -13.242 -13.047 -4.215 1 97.88 69 VAL B C 1
ATOM 1703 O O . VAL B 1 69 ? -13.039 -13.727 -5.227 1 97.88 69 VAL B O 1
ATOM 1706 N N . THR B 1 70 ? -14.273 -13.18 -3.443 1 97.19 70 THR B N 1
ATOM 1707 C CA . THR B 1 70 ? -15.281 -14.188 -3.75 1 97.19 70 THR B CA 1
ATOM 1708 C C . THR B 1 70 ? -15.883 -13.953 -5.129 1 97.19 70 THR B C 1
ATOM 1710 O O . THR B 1 70 ? -16 -14.883 -5.934 1 97.19 70 THR B O 1
ATOM 1713 N N . ARG B 1 71 ? -16.219 -12.766 -5.332 1 98 71 ARG B N 1
ATOM 1714 C CA . ARG B 1 71 ? -16.797 -12.422 -6.629 1 98 71 ARG B CA 1
ATOM 1715 C C . ARG B 1 71 ? -15.805 -12.68 -7.754 1 98 71 ARG B C 1
ATOM 1717 O O . ARG B 1 71 ? -16.172 -13.195 -8.812 1 98 71 ARG B O 1
ATOM 1724 N N . LEU B 1 72 ? -14.641 -12.336 -7.562 1 98.31 72 LEU B N 1
ATOM 1725 C CA . LEU B 1 72 ? -13.594 -12.57 -8.555 1 98.31 72 LEU B CA 1
ATOM 1726 C C . LEU B 1 72 ? -13.414 -14.055 -8.82 1 98.31 72 LEU B C 1
ATOM 1728 O O . LEU B 1 72 ? -13.234 -14.477 -9.961 1 98.31 72 LEU B O 1
ATOM 1732 N N . LEU B 1 73 ? -13.469 -14.812 -7.777 1 98.06 73 LEU B N 1
ATOM 1733 C CA . LEU B 1 73 ? -13.266 -16.25 -7.891 1 98.06 73 LEU B CA 1
ATOM 1734 C C . LEU B 1 73 ? -14.383 -16.906 -8.695 1 98.06 73 LEU B C 1
ATOM 1736 O O . LEU B 1 73 ? -14.141 -17.859 -9.438 1 98.06 73 LEU B O 1
ATOM 1740 N N . LEU B 1 74 ? -15.562 -16.391 -8.5 1 97.81 74 LEU B N 1
ATOM 1741 C CA . LEU B 1 74 ? -16.672 -16.906 -9.305 1 97.81 74 LEU B CA 1
ATOM 1742 C C . LEU B 1 74 ? -16.406 -16.703 -10.789 1 97.81 74 LEU B C 1
ATOM 1744 O O . LEU B 1 74 ? -16.594 -17.641 -11.586 1 97.81 74 LEU B O 1
ATOM 1748 N N . ARG B 1 75 ? -15.93 -15.633 -11.133 1 98.06 75 ARG B N 1
ATOM 1749 C CA . ARG B 1 75 ? -15.617 -15.328 -12.531 1 98.06 75 ARG B CA 1
ATOM 1750 C C . ARG B 1 75 ? -14.445 -16.172 -13.023 1 98.06 75 ARG B C 1
ATOM 1752 O O . ARG B 1 75 ? -14.508 -16.734 -14.125 1 98.06 75 ARG B O 1
ATOM 1759 N N . LEU B 1 76 ? -13.43 -16.312 -12.234 1 98.25 76 LEU B N 1
ATOM 1760 C CA . LEU B 1 76 ? -12.242 -17.062 -12.602 1 98.25 76 LEU B CA 1
ATOM 1761 C C . LEU B 1 76 ? -12.562 -18.547 -12.75 1 98.25 76 LEU B C 1
ATOM 1763 O O . LEU B 1 76 ? -11.984 -19.234 -13.594 1 98.25 76 LEU B O 1
ATOM 1767 N N . GLU B 1 77 ? -13.414 -18.984 -11.891 1 98.06 77 GLU B N 1
ATOM 1768 C CA . GLU B 1 77 ? -13.836 -20.391 -11.977 1 98.06 77 GLU B CA 1
ATOM 1769 C C . GLU B 1 77 ? -14.609 -20.656 -13.266 1 98.06 77 GLU B C 1
ATOM 1771 O O . GLU B 1 77 ? -14.391 -21.656 -13.93 1 98.06 77 GLU B O 1
ATOM 1776 N N . ALA B 1 78 ? -15.492 -19.75 -13.578 1 98.06 78 ALA B N 1
ATOM 1777 C CA . ALA B 1 78 ? -16.25 -19.859 -14.82 1 98.06 78 ALA B CA 1
ATOM 1778 C C . ALA B 1 78 ? -15.328 -19.875 -16.031 1 98.06 78 ALA B C 1
ATOM 1780 O O . ALA B 1 78 ? -15.617 -20.531 -17.031 1 98.06 78 ALA B O 1
ATOM 1781 N N . GLN B 1 79 ? -14.148 -19.25 -15.93 1 97.56 79 GLN B N 1
ATOM 1782 C CA . GLN B 1 79 ? -13.172 -19.156 -17.016 1 97.56 79 GLN B CA 1
ATOM 1783 C C . GLN B 1 79 ? -12.211 -20.344 -16.984 1 97.56 79 GLN B C 1
ATOM 1785 O O . GLN B 1 79 ? -11.352 -20.469 -17.859 1 97.56 79 GLN B O 1
ATOM 1790 N N . GLY B 1 80 ? -12.359 -21.141 -15.906 1 97.75 80 GLY B N 1
ATOM 1791 C CA . GLY B 1 80 ? -11.539 -22.344 -15.812 1 97.75 80 GLY B CA 1
ATOM 1792 C C . GLY B 1 80 ? -10.164 -22.078 -15.234 1 97.75 80 GLY B C 1
ATOM 1793 O O . GLY B 1 80 ? -9.234 -22.859 -15.453 1 97.75 80 GLY B O 1
ATOM 1794 N N . HIS B 1 81 ? -9.961 -20.938 -14.516 1 98.19 81 HIS B N 1
ATOM 1795 C CA . HIS B 1 81 ? -8.648 -20.562 -14.016 1 98.19 81 HIS B CA 1
ATOM 1796 C C . HIS B 1 81 ? -8.453 -21.016 -12.57 1 98.19 81 HIS B C 1
ATOM 1798 O O . HIS B 1 81 ? -7.32 -21.109 -12.094 1 98.19 81 HIS B O 1
ATOM 1804 N N . VAL B 1 82 ? -9.555 -21.234 -11.875 1 98.44 82 VAL B N 1
ATOM 1805 C CA . VAL B 1 82 ? -9.5 -21.734 -10.5 1 98.44 82 VAL B CA 1
ATOM 1806 C C . VAL B 1 82 ? -10.609 -22.766 -10.281 1 98.44 82 VAL B C 1
ATOM 1808 O O . VAL B 1 82 ? -11.516 -22.906 -11.109 1 98.44 82 VAL B O 1
ATOM 1811 N N . GLU B 1 83 ? -10.414 -23.5 -9.18 1 97.56 83 GLU B N 1
ATOM 1812 C CA . GLU B 1 83 ? -11.422 -24.438 -8.703 1 97.56 83 GLU B CA 1
ATOM 1813 C C . GLU B 1 83 ? -11.68 -24.25 -7.207 1 97.56 83 GLU B C 1
ATOM 1815 O O . GLU B 1 83 ? -10.758 -24 -6.434 1 97.56 83 GLU B O 1
ATOM 1820 N N . ARG B 1 84 ? -12.945 -24.281 -6.875 1 94.88 84 ARG B N 1
ATOM 1821 C CA . ARG B 1 84 ? -13.344 -24.188 -5.473 1 94.88 84 ARG B CA 1
ATOM 1822 C C . ARG B 1 84 ? -13.906 -25.516 -4.973 1 94.88 84 ARG B C 1
ATOM 1824 O O . ARG B 1 84 ? -14.617 -26.219 -5.707 1 94.88 84 ARG B O 1
ATOM 1831 N N . SER B 1 85 ? -13.414 -25.875 -3.82 1 89.94 85 SER B N 1
ATOM 1832 C CA . SER B 1 85 ? -13.922 -27.109 -3.23 1 89.94 85 SER B CA 1
ATOM 1833 C C . SER B 1 85 ? -14.203 -26.938 -1.742 1 89.94 85 SER B C 1
ATOM 1835 O O . SER B 1 85 ? -13.523 -26.156 -1.062 1 89.94 85 SER B O 1
ATOM 1837 N N . THR B 1 86 ? -15.422 -27.422 -1.302 1 80.44 86 THR B N 1
ATOM 1838 C CA . THR B 1 86 ? -15.734 -27.375 0.122 1 80.44 86 THR B CA 1
ATOM 1839 C C . THR B 1 86 ? -14.992 -28.484 0.868 1 80.44 86 THR B C 1
ATOM 1841 O O . THR B 1 86 ? -14.875 -29.609 0.372 1 80.44 86 THR B O 1
ATOM 1844 N N . SER B 1 87 ? -14.133 -28.016 1.838 1 66.25 87 SER B N 1
ATOM 1845 C CA . SER B 1 87 ? -13.359 -28.984 2.611 1 66.25 87 SER B CA 1
ATOM 1846 C C . SER B 1 87 ? -14.273 -30 3.285 1 66.25 87 SER B C 1
ATOM 1848 O O . SER B 1 87 ? -15.336 -29.656 3.803 1 66.25 87 SER B O 1
ATOM 1850 N N . ARG B 1 88 ? -14.023 -31.281 3.035 1 61.56 88 ARG B N 1
ATOM 1851 C CA . ARG B 1 88 ? -14.766 -32.375 3.648 1 61.56 88 ARG B CA 1
ATOM 1852 C C . ARG B 1 88 ? -14.688 -32.312 5.172 1 61.56 88 ARG B C 1
ATOM 1854 O O . ARG B 1 88 ? -15.625 -32.688 5.867 1 61.56 88 ARG B O 1
ATOM 1861 N N . ASP B 1 89 ? -13.578 -31.922 5.613 1 60.66 89 ASP B N 1
ATOM 1862 C CA . ASP B 1 89 ? -13.305 -31.969 7.047 1 60.66 89 ASP B CA 1
ATOM 1863 C C . ASP B 1 89 ? -13.992 -30.812 7.777 1 60.66 89 ASP B C 1
ATOM 1865 O O . ASP B 1 89 ? -14.375 -30.953 8.938 1 60.66 89 ASP B O 1
ATOM 1869 N N . ASP B 1 90 ? -13.977 -29.688 7.188 1 61 90 ASP B N 1
ATOM 1870 C CA . ASP B 1 90 ? -14.633 -28.516 7.77 1 61 90 ASP B CA 1
ATOM 1871 C C . ASP B 1 90 ? -15.461 -27.781 6.727 1 61 90 ASP B C 1
ATOM 1873 O O . ASP B 1 90 ? -14.945 -26.938 5.996 1 61 90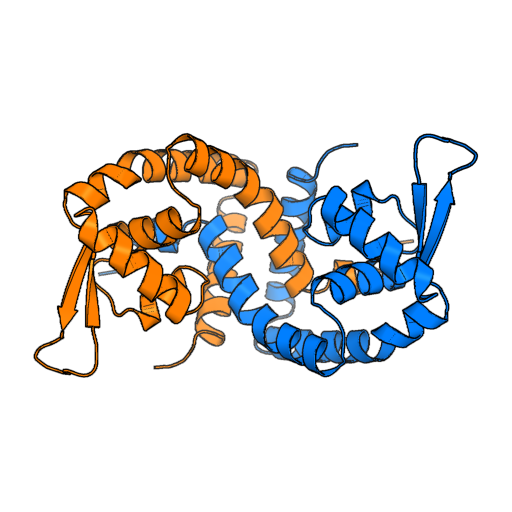 ASP B O 1
ATOM 1877 N N . ARG B 1 91 ? -16.719 -28.312 6.504 1 62.56 91 ARG B N 1
ATOM 1878 C CA . ARG B 1 91 ? -17.672 -27.812 5.52 1 62.56 91 ARG B CA 1
ATOM 1879 C C . ARG B 1 91 ? -17.781 -26.297 5.57 1 62.56 91 ARG B C 1
ATOM 1881 O O . ARG B 1 91 ? -18.438 -25.688 4.719 1 62.56 91 ARG B O 1
ATOM 1888 N N . ARG B 1 92 ? -16.969 -25.828 6.59 1 63.59 92 ARG B N 1
ATOM 1889 C CA . ARG B 1 92 ? -17.141 -24.391 6.801 1 63.59 92 ARG B CA 1
ATOM 1890 C C . ARG B 1 92 ? -16.141 -23.594 5.953 1 63.59 92 ARG B C 1
ATOM 1892 O O . ARG B 1 92 ? -16.312 -22.391 5.762 1 63.59 92 ARG B O 1
ATOM 1899 N N . TYR B 1 93 ? -15.234 -24.453 5.32 1 80.19 93 TYR B N 1
ATOM 1900 C CA . TYR B 1 93 ? -14.25 -23.641 4.602 1 80.19 93 TYR B CA 1
ATOM 1901 C C . TYR B 1 93 ? -14.164 -24.078 3.141 1 80.19 93 TYR B C 1
ATOM 1903 O O . TYR B 1 93 ? -14.18 -25.266 2.834 1 80.19 93 TYR B O 1
ATOM 1911 N N . THR B 1 94 ? -14.305 -23.109 2.322 1 89.88 94 THR B N 1
ATOM 1912 C CA . THR B 1 94 ? -14.094 -23.312 0.892 1 89.88 94 THR B CA 1
ATOM 1913 C C . THR B 1 94 ? -12.617 -23.172 0.535 1 89.88 94 THR B C 1
ATOM 1915 O O . THR B 1 94 ? -11.984 -22.172 0.88 1 89.88 94 THR B O 1
ATOM 1918 N N . LEU B 1 95 ? -12.086 -24.266 -0.074 1 94.19 95 LEU B N 1
ATOM 1919 C CA . LEU B 1 95 ? -10.703 -24.234 -0.547 1 94.19 95 LEU B CA 1
ATOM 1920 C C . LEU B 1 95 ? -10.641 -23.844 -2.021 1 94.19 95 LEU B C 1
ATOM 1922 O O . LEU B 1 95 ? -11.445 -24.328 -2.828 1 94.19 95 LEU B O 1
ATOM 1926 N N . VAL B 1 96 ? -9.664 -22.969 -2.311 1 97.38 96 VAL B N 1
ATOM 1927 C CA . VAL B 1 96 ? -9.477 -22.5 -3.684 1 97.38 96 VAL B CA 1
ATOM 1928 C C . VAL B 1 96 ? -8.141 -23.016 -4.219 1 97.38 96 VAL B C 1
ATOM 1930 O O . VAL B 1 96 ? -7.121 -22.953 -3.529 1 97.38 96 VAL B O 1
ATOM 1933 N N . ARG B 1 97 ? -8.188 -23.5 -5.445 1 97.12 97 ARG B N 1
ATOM 1934 C CA . ARG B 1 97 ? -6.977 -23.938 -6.133 1 97.12 97 ARG B CA 1
ATOM 1935 C C . ARG B 1 97 ? -6.895 -23.344 -7.531 1 97.12 97 ARG B C 1
ATOM 1937 O O . ARG B 1 97 ? -7.922 -23.062 -8.156 1 97.12 97 ARG B O 1
ATOM 1944 N N . VAL B 1 98 ? -5.633 -23.156 -7.934 1 97.69 98 VAL B N 1
ATOM 1945 C CA . VAL B 1 98 ? -5.441 -22.719 -9.312 1 97.69 98 VAL B CA 1
ATOM 1946 C C . VAL B 1 98 ? -5.348 -23.922 -10.234 1 97.69 98 VAL B C 1
ATOM 1948 O O . VAL B 1 98 ? -4.777 -24.953 -9.859 1 97.69 98 VAL B O 1
ATOM 1951 N N . THR B 1 99 ? -5.953 -23.797 -11.391 1 98 99 THR B N 1
ATOM 1952 C CA . THR B 1 99 ? -5.859 -24.859 -12.391 1 98 99 THR B CA 1
ATOM 1953 C C . THR B 1 99 ? -4.578 -24.719 -13.203 1 98 99 THR B C 1
ATOM 1955 O O . THR B 1 99 ? -3.822 -23.766 -13.031 1 98 99 THR B O 1
ATOM 1958 N N . ARG B 1 100 ? -4.332 -25.719 -14.094 1 97.12 100 ARG B N 1
ATOM 1959 C CA . ARG B 1 100 ? -3.213 -25.641 -15.031 1 97.12 100 ARG B CA 1
ATOM 1960 C C . ARG B 1 100 ? -3.34 -24.406 -15.922 1 97.12 100 ARG B C 1
ATOM 1962 O O . ARG B 1 100 ? -2.348 -23.734 -16.219 1 97.12 100 ARG B O 1
ATOM 1969 N N . ASN B 1 101 ? -4.551 -24.172 -16.297 1 96.38 101 ASN B N 1
ATOM 1970 C CA . ASN B 1 101 ? -4.82 -23.016 -17.141 1 96.38 101 ASN B CA 1
ATOM 1971 C C . ASN B 1 101 ? -4.547 -21.703 -16.406 1 96.38 101 ASN B C 1
ATOM 1973 O O . ASN B 1 101 ? -3.953 -20.781 -16.969 1 96.38 101 ASN B O 1
ATOM 1977 N N . GLY B 1 102 ? -4.961 -21.656 -15.18 1 96.56 102 GLY B N 1
ATOM 1978 C CA . GLY B 1 102 ? -4.688 -20.469 -14.367 1 96.56 102 GLY B CA 1
ATOM 1979 C C . GLY B 1 102 ? -3.211 -20.25 -14.109 1 96.56 102 GLY B C 1
ATOM 1980 O O . GLY B 1 102 ? -2.732 -19.125 -14.133 1 96.56 102 GLY B O 1
ATOM 1981 N N . ARG B 1 103 ? -2.52 -21.312 -13.93 1 96.5 103 ARG B N 1
ATOM 1982 C CA . ARG B 1 103 ? -1.08 -21.234 -13.703 1 96.5 103 ARG B CA 1
ATOM 1983 C C . ARG B 1 103 ? -0.354 -20.719 -14.938 1 96.5 103 ARG B C 1
ATOM 1985 O O . ARG B 1 103 ? 0.583 -19.922 -14.828 1 96.5 103 ARG B O 1
ATOM 1992 N N . ARG B 1 104 ? -0.768 -21.156 -16.031 1 95 104 ARG B N 1
ATOM 1993 C CA . ARG B 1 104 ? -0.162 -20.719 -17.297 1 95 104 ARG B CA 1
ATOM 1994 C C . ARG B 1 104 ? -0.359 -19.219 -17.5 1 95 104 ARG B C 1
ATOM 1996 O O . ARG B 1 104 ? 0.531 -18.547 -18.016 1 95 104 ARG B O 1
ATOM 2003 N N . LEU B 1 105 ? -1.476 -18.797 -17.031 1 93.12 105 LEU B N 1
ATOM 2004 C CA . LEU B 1 105 ? -1.824 -17.391 -17.203 1 93.12 105 LEU B CA 1
ATOM 2005 C C . LEU B 1 105 ? -0.843 -16.484 -16.469 1 93.12 105 LEU B C 1
ATOM 2007 O O . LEU B 1 105 ? -0.557 -15.367 -16.922 1 93.12 105 LEU B O 1
ATOM 2011 N N . VAL B 1 106 ? -0.267 -16.969 -15.352 1 95.38 106 VAL B N 1
ATOM 2012 C CA . VAL B 1 106 ? 0.493 -16.031 -14.516 1 95.38 106 VAL B CA 1
ATOM 2013 C C . VAL B 1 106 ? 1.974 -16.406 -14.555 1 95.38 106 VAL B C 1
ATOM 2015 O O . VAL B 1 106 ? 2.816 -15.672 -14.039 1 95.38 106 VAL B O 1
ATOM 2018 N N . SER B 1 107 ? 2.299 -17.531 -15.164 1 94 107 SER B N 1
ATOM 2019 C CA . SER B 1 107 ? 3.678 -18 -15.141 1 94 107 SER B CA 1
ATOM 2020 C C . SER B 1 107 ? 4.629 -16.969 -15.734 1 94 107 SER B C 1
ATOM 2022 O O . SER B 1 107 ? 5.676 -16.672 -15.148 1 94 107 SER B O 1
ATOM 2024 N N . GLY B 1 108 ? 4.25 -16.453 -16.844 1 93.81 108 GLY B N 1
ATOM 2025 C CA . GLY B 1 108 ? 5.066 -15.422 -17.469 1 93.81 108 GLY B CA 1
ATOM 2026 C C . GLY B 1 108 ? 5.188 -14.164 -16.609 1 93.81 108 GLY B C 1
ATOM 2027 O O . GLY B 1 108 ? 6.246 -13.539 -16.562 1 93.81 108 GLY B O 1
ATOM 2028 N N . LEU B 1 109 ? 4.141 -13.836 -15.938 1 96.06 109 LEU B N 1
ATOM 2029 C CA . LEU B 1 109 ? 4.125 -12.648 -15.102 1 96.06 109 LEU B CA 1
ATOM 2030 C C . LEU B 1 109 ? 4.977 -12.852 -13.852 1 96.06 109 LEU B C 1
ATOM 2032 O O . LEU B 1 109 ? 5.586 -11.898 -13.344 1 96.06 109 LEU B O 1
ATOM 2036 N N . ILE B 1 110 ? 5.039 -14.078 -13.383 1 95.88 110 ILE B N 1
ATOM 2037 C CA . ILE B 1 110 ? 5.883 -14.383 -12.234 1 95.88 110 ILE B CA 1
ATOM 2038 C C . ILE B 1 110 ? 7.344 -14.133 -12.586 1 95.88 110 ILE B C 1
ATOM 2040 O O . ILE B 1 110 ? 8.086 -13.539 -11.805 1 95.88 110 ILE B O 1
ATOM 2044 N N . ALA B 1 111 ? 7.758 -14.508 -13.797 1 95.5 111 ALA B N 1
ATOM 2045 C CA . ALA B 1 111 ? 9.117 -14.258 -14.266 1 95.5 111 ALA B CA 1
ATOM 2046 C C . ALA B 1 111 ? 9.391 -12.758 -14.383 1 95.5 111 ALA B C 1
ATOM 2048 O O . ALA B 1 111 ? 10.469 -12.289 -14.008 1 95.5 111 ALA B O 1
ATOM 2049 N N . LEU B 1 112 ? 8.445 -12.047 -14.852 1 96.56 112 LEU B N 1
ATOM 2050 C CA . LEU B 1 112 ? 8.578 -10.594 -14.977 1 96.56 112 LEU B CA 1
ATOM 2051 C C . LEU B 1 112 ? 8.625 -9.93 -13.609 1 96.56 112 LEU B C 1
ATOM 2053 O O . LEU B 1 112 ? 9.32 -8.93 -13.422 1 96.56 112 LEU B O 1
ATOM 2057 N N . ALA B 1 113 ? 7.871 -10.484 -12.664 1 96.88 113 ALA B N 1
ATOM 2058 C CA . ALA B 1 113 ? 7.898 -9.984 -11.289 1 96.88 113 ALA B CA 1
ATOM 2059 C C . ALA B 1 113 ? 9.273 -10.18 -10.664 1 96.88 113 ALA B C 1
ATOM 2061 O O . ALA B 1 113 ? 9.758 -9.305 -9.938 1 96.88 113 ALA B O 1
ATOM 2062 N N . GLU B 1 114 ? 9.898 -11.281 -10.953 1 95.62 114 GLU B N 1
ATOM 2063 C CA . GLU B 1 114 ? 11.25 -11.547 -10.477 1 95.62 114 GLU B CA 1
ATOM 2064 C C . GLU B 1 114 ? 12.234 -10.516 -11.023 1 95.62 114 GLU B C 1
ATOM 2066 O O . GLU B 1 114 ? 13.078 -10 -10.281 1 95.62 114 GLU B O 1
ATOM 2071 N N . GLU B 1 115 ? 12.125 -10.234 -12.273 1 96.06 115 GLU B N 1
ATOM 2072 C CA . GLU B 1 115 ? 12.969 -9.227 -12.898 1 96.06 115 GLU B CA 1
ATOM 2073 C C . GLU B 1 115 ? 12.719 -7.844 -12.305 1 96.06 115 GLU B C 1
ATOM 2075 O O . GLU B 1 115 ? 13.664 -7.082 -12.062 1 96.06 115 GLU B O 1
ATOM 2080 N N . HIS B 1 116 ? 11.492 -7.574 -12.141 1 96.25 116 HIS B N 1
ATOM 2081 C CA . HIS B 1 116 ? 11.094 -6.312 -11.523 1 96.25 116 HIS B CA 1
ATOM 2082 C C . HIS B 1 116 ? 11.727 -6.141 -10.148 1 96.25 116 HIS B C 1
ATOM 2084 O O . HIS B 1 116 ? 12.273 -5.082 -9.836 1 96.25 116 HIS B O 1
ATOM 2090 N N . GLU B 1 117 ? 11.617 -7.16 -9.305 1 95.94 117 GLU B N 1
ATOM 2091 C CA . GLU B 1 117 ? 12.203 -7.086 -7.969 1 95.94 117 GLU B CA 1
ATOM 2092 C C . GLU B 1 117 ? 13.719 -6.887 -8.039 1 95.94 117 GLU B C 1
ATOM 2094 O O . GLU B 1 117 ? 14.281 -6.113 -7.266 1 95.94 117 GLU B O 1
ATOM 2099 N N . ARG B 1 118 ? 14.352 -7.605 -8.945 1 95.19 118 ARG B N 1
ATOM 2100 C CA . ARG B 1 118 ? 15.797 -7.469 -9.117 1 95.19 118 ARG B CA 1
ATOM 2101 C C . ARG B 1 118 ? 16.172 -6.027 -9.43 1 95.19 118 ARG B C 1
ATOM 2103 O O . ARG B 1 118 ? 17.156 -5.504 -8.883 1 95.19 118 ARG B O 1
ATOM 2110 N N . ALA B 1 119 ? 15.398 -5.418 -10.242 1 95 119 ALA B N 1
ATOM 2111 C CA . ALA B 1 119 ? 15.672 -4.035 -10.633 1 95 119 ALA B CA 1
ATOM 2112 C C . ALA B 1 119 ? 15.531 -3.092 -9.438 1 95 119 ALA B C 1
ATOM 2114 O O . ALA B 1 119 ? 16.312 -2.145 -9.297 1 95 119 ALA B O 1
ATOM 2115 N N . ILE B 1 120 ? 14.562 -3.32 -8.586 1 94.44 120 ILE B N 1
ATOM 2116 C CA . ILE B 1 120 ? 14.305 -2.504 -7.406 1 94.44 120 ILE B CA 1
ATOM 2117 C C . ILE B 1 120 ? 15.453 -2.66 -6.414 1 94.44 120 ILE B C 1
ATOM 2119 O O . ILE B 1 120 ? 15.891 -1.685 -5.801 1 94.44 120 ILE B O 1
ATOM 2123 N N . LEU B 1 121 ? 15.938 -3.855 -6.297 1 94 121 LEU B N 1
ATOM 2124 C CA . LEU B 1 121 ? 16.828 -4.199 -5.195 1 94 121 LEU B CA 1
ATOM 2125 C C . LEU B 1 121 ? 18.297 -4.055 -5.609 1 94 121 LEU B C 1
ATOM 2127 O O . LEU B 1 121 ? 19.188 -4.012 -4.758 1 94 121 LEU B O 1
ATOM 2131 N N . GLU B 1 122 ? 18.531 -4.012 -6.906 1 93.19 122 GLU B N 1
ATOM 2132 C CA . GLU B 1 122 ? 19.875 -4.043 -7.469 1 93.19 122 GLU B CA 1
ATOM 2133 C C . GLU B 1 122 ? 20.781 -3.016 -6.797 1 93.19 122 GLU B C 1
ATOM 2135 O O . GLU B 1 122 ? 21.953 -3.307 -6.496 1 93.19 122 GLU B O 1
ATOM 2140 N N . PRO B 1 123 ? 20.312 -1.846 -6.43 1 92.31 123 PRO B N 1
ATOM 2141 C CA . PRO B 1 123 ? 21.188 -0.828 -5.848 1 92.31 123 PRO B CA 1
ATOM 2142 C C . PRO B 1 123 ? 21.406 -1.026 -4.348 1 92.31 123 PRO B C 1
ATOM 2144 O O . PRO B 1 123 ? 22.172 -0.282 -3.729 1 92.31 123 PRO B O 1
ATOM 2147 N N . MET B 1 124 ? 20.781 -2.002 -3.791 1 93.5 124 MET B N 1
ATOM 2148 C CA . MET B 1 124 ? 20.844 -2.213 -2.348 1 93.5 124 MET B CA 1
ATOM 2149 C C . MET B 1 124 ? 21.734 -3.4 -2.01 1 93.5 124 MET B C 1
ATOM 2151 O O . MET B 1 124 ? 21.812 -4.367 -2.773 1 93.5 124 MET B O 1
ATOM 2155 N N . SER B 1 125 ? 22.375 -3.336 -0.838 1 95 125 SER B N 1
ATOM 2156 C CA . SER B 1 125 ? 23.156 -4.477 -0.365 1 95 125 SER B CA 1
ATOM 2157 C C . SER B 1 125 ? 22.25 -5.621 0.07 1 95 125 SER B C 1
ATOM 2159 O O . SER B 1 125 ? 21.094 -5.398 0.464 1 95 125 SER B O 1
ATOM 2161 N N . GLN B 1 126 ? 22.812 -6.816 0.02 1 95.12 126 GLN B N 1
ATOM 2162 C CA . GLN B 1 126 ? 22.062 -7.988 0.442 1 95.12 126 GLN B CA 1
ATOM 2163 C C . GLN B 1 126 ? 21.656 -7.887 1.91 1 95.12 126 GLN B C 1
ATOM 2165 O O . GLN B 1 126 ? 20.562 -8.305 2.291 1 95.12 126 GLN B O 1
ATOM 2170 N N . GLN B 1 127 ? 22.5 -7.281 2.658 1 94.75 127 GLN B N 1
ATOM 2171 C CA . GLN B 1 127 ? 22.219 -7.105 4.078 1 94.75 127 GLN B CA 1
ATOM 2172 C C . GLN B 1 127 ? 21.016 -6.188 4.285 1 94.75 127 GLN B C 1
ATOM 2174 O O . GLN B 1 127 ? 20.141 -6.473 5.113 1 94.75 127 GLN B O 1
ATOM 2179 N N . LYS B 1 128 ? 20.938 -5.16 3.551 1 94.31 128 LYS B N 1
ATOM 2180 C CA . LYS B 1 128 ? 19.828 -4.219 3.623 1 94.31 128 LYS B CA 1
ATOM 2181 C C . LYS B 1 128 ? 18.516 -4.871 3.176 1 94.31 128 LYS B C 1
ATOM 2183 O O . LYS B 1 128 ? 17.484 -4.695 3.812 1 94.31 128 LYS B O 1
ATOM 2188 N N . ILE B 1 129 ? 18.641 -5.688 2.184 1 94.69 129 ILE B N 1
ATOM 2189 C CA . ILE B 1 129 ? 17.484 -6.375 1.628 1 94.69 129 ILE B CA 1
ATOM 2190 C C . ILE B 1 129 ? 16.938 -7.371 2.646 1 94.69 129 ILE B C 1
ATOM 2192 O O . ILE B 1 129 ? 15.742 -7.383 2.93 1 94.69 129 ILE B O 1
ATOM 2196 N N . ASP B 1 130 ? 17.812 -8.109 3.213 1 95.69 130 ASP B N 1
ATOM 2197 C CA . ASP B 1 130 ? 17.406 -9.117 4.188 1 95.69 130 ASP B CA 1
ATOM 2198 C C . ASP B 1 130 ? 16.766 -8.477 5.414 1 95.69 130 ASP B C 1
ATOM 2200 O O . ASP B 1 130 ? 15.742 -8.953 5.91 1 95.69 130 ASP B O 1
ATOM 2204 N N . THR B 1 131 ? 17.328 -7.426 5.816 1 95.62 131 THR B N 1
ATOM 2205 C CA . THR B 1 131 ? 16.797 -6.719 6.977 1 95.62 131 THR B CA 1
ATOM 2206 C C . THR B 1 131 ? 15.414 -6.16 6.688 1 95.62 131 THR B C 1
ATOM 2208 O O . THR B 1 131 ? 14.492 -6.309 7.5 1 95.62 131 THR B O 1
ATOM 2211 N N . LEU B 1 132 ? 15.266 -5.555 5.562 1 96.56 132 LEU B N 1
ATOM 2212 C CA . LEU B 1 132 ? 13.984 -5 5.152 1 96.56 132 LEU B CA 1
ATOM 2213 C C . LEU B 1 132 ? 12.906 -6.082 5.113 1 96.56 132 LEU B C 1
ATOM 2215 O O . LEU B 1 132 ? 11.852 -5.941 5.738 1 96.56 132 LEU B O 1
ATOM 2219 N N . LYS B 1 133 ? 13.172 -7.176 4.453 1 96.88 133 LYS B N 1
ATOM 2220 C CA . LYS B 1 133 ? 12.188 -8.242 4.297 1 96.88 133 LYS B CA 1
ATOM 2221 C C . LYS B 1 133 ? 11.875 -8.906 5.637 1 96.88 133 LYS B C 1
ATOM 2223 O O . LYS B 1 133 ? 10.727 -9.258 5.91 1 96.88 133 LYS B O 1
ATOM 2228 N N . ASP B 1 134 ? 12.875 -9.016 6.461 1 96.12 134 ASP B N 1
ATOM 2229 C CA . ASP B 1 134 ? 12.664 -9.586 7.789 1 96.12 134 ASP B CA 1
ATOM 2230 C C . ASP B 1 134 ? 11.719 -8.727 8.617 1 96.12 134 ASP B C 1
ATOM 2232 O O . ASP B 1 134 ? 10.828 -9.242 9.297 1 96.12 134 ASP B O 1
ATOM 2236 N N . ILE B 1 135 ? 11.93 -7.453 8.594 1 96.5 135 ILE B N 1
ATOM 2237 C CA . ILE B 1 135 ? 11.102 -6.539 9.367 1 96.5 135 ILE B CA 1
ATOM 2238 C C . ILE B 1 135 ? 9.672 -6.547 8.82 1 96.5 135 ILE B C 1
ATOM 2240 O O . ILE B 1 135 ? 8.703 -6.535 9.586 1 96.5 135 ILE B O 1
ATOM 2244 N N . LEU B 1 136 ? 9.516 -6.586 7.508 1 96.94 136 LEU B N 1
ATOM 2245 C CA . LEU B 1 136 ? 8.195 -6.637 6.895 1 96.94 136 LEU B CA 1
ATOM 2246 C C . LEU B 1 136 ? 7.469 -7.922 7.273 1 96.94 136 LEU B C 1
ATOM 2248 O O . LEU B 1 136 ? 6.273 -7.902 7.582 1 96.94 136 LEU B O 1
ATOM 2252 N N . HIS B 1 137 ? 8.188 -9.016 7.293 1 95.81 137 HIS B N 1
ATOM 2253 C CA . HIS B 1 137 ? 7.594 -10.281 7.73 1 95.81 137 HIS B CA 1
ATOM 2254 C C . HIS B 1 137 ? 7.125 -10.195 9.18 1 95.81 137 HIS B C 1
ATOM 2256 O O . HIS B 1 137 ? 6.055 -10.703 9.523 1 95.81 137 HIS B O 1
ATOM 2262 N N . GLU B 1 138 ? 7.879 -9.578 9.969 1 94.88 138 GLU B N 1
ATOM 2263 C CA . GLU B 1 138 ? 7.52 -9.406 11.375 1 94.88 138 GLU B CA 1
ATOM 2264 C C . GLU B 1 138 ? 6.258 -8.562 11.516 1 94.88 138 GLU B C 1
ATOM 2266 O O . GLU B 1 138 ? 5.355 -8.906 12.281 1 94.88 138 GLU B O 1
ATOM 2271 N N . LEU B 1 139 ? 6.23 -7.441 10.789 1 94.81 139 LEU B N 1
ATOM 2272 C CA . LEU B 1 139 ? 5.051 -6.582 10.828 1 94.81 139 LEU B CA 1
ATOM 2273 C C . LEU B 1 139 ? 3.807 -7.348 10.391 1 94.81 139 LEU B C 1
ATOM 2275 O O . LEU B 1 139 ? 2.754 -7.242 11.023 1 94.81 139 LEU B O 1
ATOM 2279 N N . ILE B 1 140 ? 3.93 -8.117 9.344 1 94.88 140 ILE B N 1
ATOM 2280 C CA . ILE B 1 140 ? 2.812 -8.875 8.797 1 94.88 140 ILE B CA 1
ATOM 2281 C C . ILE B 1 140 ? 2.361 -9.93 9.805 1 94.88 140 ILE B C 1
ATOM 2283 O O . ILE B 1 140 ? 1.168 -10.07 10.078 1 94.88 140 ILE B O 1
ATOM 2287 N N . SER B 1 141 ? 3.291 -10.633 10.375 1 93.19 141 SER B N 1
ATOM 2288 C CA . SER B 1 141 ? 2.979 -11.688 11.328 1 93.19 141 SER B CA 1
ATOM 2289 C C . SER B 1 141 ? 2.299 -11.133 12.578 1 93.19 141 SER B C 1
ATOM 2291 O O . SER B 1 141 ? 1.375 -11.742 13.109 1 93.19 141 SER B O 1
ATOM 2293 N N . ARG B 1 142 ? 2.664 -10 13.023 1 92.19 142 ARG B N 1
ATOM 2294 C CA . ARG B 1 142 ? 2.152 -9.398 14.25 1 92.19 142 ARG B CA 1
ATOM 2295 C C . ARG B 1 142 ? 0.748 -8.844 14.047 1 92.19 142 ARG B C 1
ATOM 2297 O O . ARG B 1 142 ? -0.05 -8.789 14.984 1 92.19 142 ARG B O 1
ATOM 2304 N N . HIS B 1 143 ? 0.436 -8.492 12.836 1 91.19 143 HIS B N 1
ATOM 2305 C CA . HIS B 1 143 ? -0.816 -7.777 12.625 1 91.19 143 HIS B CA 1
ATOM 2306 C C . HIS B 1 143 ? -1.8 -8.609 11.812 1 91.19 143 HIS B C 1
ATOM 2308 O O . HIS B 1 143 ? -2.945 -8.203 11.609 1 91.19 143 HIS B O 1
ATOM 2314 N N . ALA B 1 144 ? -1.327 -9.727 11.266 1 86.88 144 ALA B N 1
ATOM 2315 C CA . ALA B 1 144 ? -2.225 -10.625 10.547 1 86.88 144 ALA B CA 1
ATOM 2316 C C . ALA B 1 144 ? -3.311 -11.18 11.461 1 86.88 144 ALA B C 1
ATOM 2318 O O . ALA B 1 144 ? -3.074 -11.391 12.656 1 86.88 144 ALA B O 1
ATOM 2319 N N . PRO B 1 145 ? -4.527 -11.25 10.797 1 76.69 145 PRO B N 1
ATOM 2320 C CA . PRO B 1 145 ? -5.57 -11.852 11.625 1 76.69 145 PRO B CA 1
ATOM 2321 C C . PRO B 1 145 ? -5.176 -13.234 12.156 1 76.69 145 PRO B C 1
ATOM 2323 O O . PRO B 1 145 ? -4.5 -13.992 11.461 1 76.69 145 PRO B O 1
ATOM 2326 N N . GLN B 1 146 ? -5.125 -13.43 13.469 1 61.66 146 GLN B N 1
ATOM 2327 C CA . GLN B 1 146 ? -4.832 -14.711 14.102 1 61.66 146 GLN B CA 1
ATOM 2328 C C . GLN B 1 146 ? -5.969 -15.703 13.891 1 61.66 146 GLN B C 1
ATOM 2330 O O . GLN B 1 146 ? -7.145 -15.328 13.906 1 61.66 146 GLN B O 1
ATOM 2335 N N . ASP B 1 147 ? -5.91 -16.688 12.93 1 50.5 147 ASP B N 1
ATOM 2336 C CA . ASP B 1 147 ? -6.918 -17.75 13.047 1 50.5 147 ASP B CA 1
ATOM 2337 C C . ASP B 1 147 ? -7.211 -18.062 14.508 1 50.5 147 ASP B C 1
ATOM 2339 O O . ASP B 1 147 ? -6.324 -17.969 15.359 1 50.5 147 ASP B O 1
#

Solvent-accessible surface area (backbone atoms only — not comparable to full-atom values): 15990 Å² total; per-residue (Å²): 128,84,70,74,67,34,62,54,76,66,31,62,55,50,40,33,44,39,31,24,49,55,66,33,50,66,53,45,52,54,42,45,74,72,75,35,53,68,63,56,45,40,47,50,45,45,26,64,46,69,43,68,40,39,56,66,60,48,15,54,73,43,65,49,53,50,72,59,46,51,55,50,47,54,54,35,34,76,72,49,27,34,46,77,42,67,35,83,89,43,75,83,37,50,33,38,35,58,32,75,59,28,40,61,71,40,49,65,53,52,55,50,48,52,52,51,48,47,64,72,43,63,87,51,54,70,67,58,50,52,52,48,54,52,52,39,50,49,52,35,64,73,53,45,84,76,129,126,85,72,75,67,32,61,55,75,66,32,62,56,49,41,34,45,39,32,25,49,54,66,35,51,66,54,47,53,54,41,45,74,71,75,35,53,67,63,55,47,40,46,49,44,44,27,62,46,68,44,67,41,38,56,65,59,47,14,55,74,42,66,49,55,50,72,59,45,50,55,49,47,55,53,35,33,76,71,51,28,32,47,79,42,67,36,87,88,45,76,84,39,48,33,37,34,59,31,73,61,28,40,60,70,38,49,66,52,52,56,50,49,52,52,50,48,47,65,70,44,64,87,51,52,69,67,57,50,51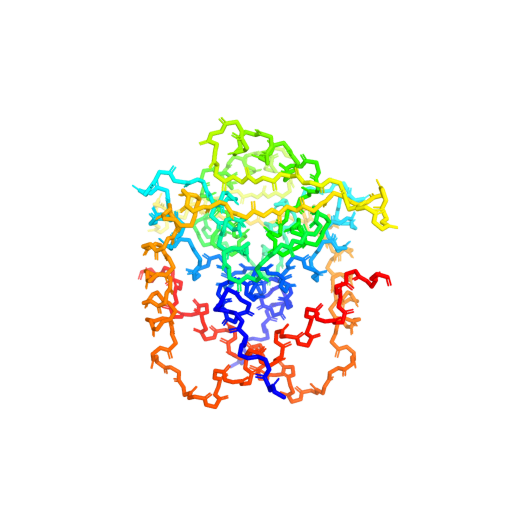,50,48,54,51,51,39,51,50,52,34,65,74,52,44,84,75,128